Protein AF-A0A450X442-F1 (afdb_monomer_lite)

Radius of gyration: 17.99 Å; chains: 1; bounding box: 50×42×47 Å

pLDDT: mean 90.25, std 12.4, range [35.0, 98.56]

Sequence (192 aa):
MDALRLSTLRLIAECDTATERAEEALAIAEQGGLSLLSIALDRLTLARAALYKTLLAADSQRAMEIPEPDQQAMAQAVEALREAGTTHHLPRGLLTRSWFRTVTGDEAGAETDLAEAWTIAEGGPMPLFQADILLTRARLFFPQDPAGARADLLKARQLIDEHGYHRRDGELADAEAWLGRIGKEGARGGEE

Structure (mmCIF, N/CA/C/O backbone):
data_AF-A0A450X442-F1
#
_entry.id   AF-A0A450X442-F1
#
loop_
_atom_site.group_PDB
_atom_site.id
_atom_site.type_symbol
_atom_site.label_atom_id
_atom_site.label_alt_id
_atom_site.label_comp_id
_atom_site.label_asym_id
_atom_site.label_entity_id
_atom_site.label_seq_id
_atom_site.pdbx_PDB_ins_code
_atom_site.Cartn_x
_atom_site.Cartn_y
_atom_site.Cartn_z
_atom_site.occupancy
_atom_site.B_iso_or_equiv
_atom_site.auth_seq_id
_atom_site.auth_comp_id
_atom_site.auth_asym_id
_atom_site.auth_atom_id
_atom_site.pdbx_PDB_model_num
ATOM 1 N N . MET A 1 1 ? 0.107 24.597 -22.256 1.00 57.41 1 MET A N 1
ATOM 2 C CA . MET A 1 1 ? -0.031 23.917 -20.952 1.00 57.41 1 MET A CA 1
ATOM 3 C C . MET A 1 1 ? -0.308 22.468 -21.287 1.00 57.41 1 MET A C 1
ATOM 5 O O . MET A 1 1 ? -1.342 22.200 -21.884 1.00 57.41 1 MET A O 1
ATOM 9 N N . ASP A 1 2 ? 0.659 21.585 -21.058 1.00 82.69 2 ASP A N 1
ATOM 10 C CA . ASP A 1 2 ? 0.669 20.273 -21.714 1.00 82.69 2 ASP A CA 1
ATOM 11 C C . ASP A 1 2 ? -0.269 19.279 -21.021 1.00 82.69 2 ASP A C 1
ATOM 13 O O . ASP A 1 2 ? -0.509 19.377 -19.816 1.00 82.69 2 ASP A O 1
ATOM 17 N N . ALA A 1 3 ? -0.804 18.317 -21.781 1.00 81.62 3 ALA A N 1
ATOM 18 C CA . ALA A 1 3 ? -1.809 17.359 -21.308 1.00 81.62 3 ALA A CA 1
ATOM 19 C C . ALA A 1 3 ? -1.360 16.578 -20.058 1.00 81.62 3 ALA A C 1
ATOM 21 O O . ALA A 1 3 ? -2.166 16.338 -19.161 1.00 81.62 3 ALA A O 1
ATOM 22 N N . LEU A 1 4 ? -0.064 16.259 -19.961 1.00 81.81 4 LEU A N 1
ATOM 23 C CA . LEU A 1 4 ? 0.530 15.611 -18.790 1.00 81.81 4 LEU A CA 1
ATOM 24 C C . LEU A 1 4 ? 0.403 16.486 -17.536 1.00 81.81 4 LEU A C 1
ATOM 26 O O . LEU A 1 4 ? -0.044 16.017 -16.496 1.00 81.81 4 LEU A O 1
ATOM 30 N N . ARG A 1 5 ? 0.703 17.785 -17.652 1.00 83.38 5 ARG A N 1
ATOM 31 C CA . ARG A 1 5 ? 0.593 18.738 -16.541 1.00 83.38 5 ARG A CA 1
ATOM 32 C C . ARG A 1 5 ? -0.856 18.907 -16.084 1.00 83.38 5 ARG A C 1
ATOM 34 O O . ARG A 1 5 ? -1.106 19.001 -14.888 1.00 83.38 5 ARG A O 1
ATOM 41 N N . LEU A 1 6 ? -1.808 18.931 -17.019 1.00 86.25 6 LEU A N 1
ATOM 42 C CA . LEU A 1 6 ? -3.234 18.988 -16.684 1.00 86.25 6 LEU A CA 1
ATOM 43 C C . LEU A 1 6 ? -3.692 17.709 -15.957 1.00 86.25 6 LEU A C 1
ATOM 45 O O . LEU A 1 6 ? -4.447 17.796 -14.992 1.00 86.25 6 LEU A O 1
ATOM 49 N N . SER A 1 7 ? -3.192 16.542 -16.378 1.00 88.50 7 SER A N 1
ATOM 50 C CA . SER A 1 7 ? -3.453 15.262 -15.711 1.00 88.50 7 SER A CA 1
ATOM 51 C C . SER A 1 7 ? -2.893 15.228 -14.287 1.00 88.50 7 SER A C 1
ATOM 53 O O . SER A 1 7 ? -3.606 14.847 -13.364 1.00 88.50 7 SER A O 1
ATOM 55 N N . THR A 1 8 ? -1.649 15.668 -14.082 1.00 90.38 8 THR A N 1
ATOM 56 C CA . THR A 1 8 ? -1.028 15.721 -12.749 1.00 90.38 8 THR A CA 1
ATOM 57 C C . THR A 1 8 ? -1.790 16.648 -11.805 1.00 90.38 8 THR A C 1
ATOM 59 O O . THR A 1 8 ? -2.089 16.260 -10.679 1.00 90.38 8 THR A O 1
ATOM 62 N N . LEU A 1 9 ? -2.171 17.847 -12.263 1.00 91.00 9 LEU A N 1
ATOM 63 C CA . LEU A 1 9 ? -2.947 18.792 -11.449 1.00 91.00 9 LEU A CA 1
ATOM 64 C C . LEU A 1 9 ? -4.306 18.221 -11.031 1.00 91.00 9 LEU A C 1
ATOM 66 O O . LEU A 1 9 ? -4.742 18.440 -9.903 1.00 91.00 9 LEU A O 1
ATOM 70 N N . ARG A 1 10 ? -4.960 17.462 -11.915 1.00 95.00 10 ARG A N 1
ATOM 71 C CA . ARG A 1 10 ? -6.204 16.766 -11.580 1.00 95.00 10 ARG A CA 1
ATOM 72 C C . ARG A 1 10 ? -5.990 15.716 -10.486 1.00 95.00 10 ARG A C 1
ATOM 74 O O . ARG A 1 10 ? -6.770 15.681 -9.544 1.00 95.00 10 ARG A O 1
ATOM 81 N N . LEU A 1 11 ? -4.947 14.894 -10.590 1.00 94.56 11 LEU A N 1
ATOM 82 C CA . LEU A 1 11 ? -4.647 13.868 -9.583 1.00 94.56 11 LEU A CA 1
ATOM 83 C C . LEU A 1 11 ? -4.295 14.481 -8.219 1.00 94.56 11 LEU A C 1
ATOM 85 O O . LEU A 1 11 ? -4.680 13.942 -7.186 1.00 94.56 11 LEU A O 1
ATOM 89 N N . ILE A 1 12 ? -3.619 15.634 -8.205 1.00 93.81 12 ILE A N 1
ATOM 90 C CA . ILE A 1 12 ? -3.367 16.393 -6.972 1.00 93.81 12 ILE A CA 1
ATOM 91 C C . ILE A 1 12 ? -4.690 16.850 -6.340 1.00 93.81 12 ILE A C 1
ATOM 93 O O . ILE A 1 12 ? -4.887 16.643 -5.147 1.00 93.81 12 ILE A O 1
ATOM 97 N N . ALA A 1 13 ? -5.626 17.384 -7.131 1.00 95.56 13 ALA A N 1
ATOM 98 C CA . ALA A 1 13 ? -6.945 17.778 -6.627 1.00 95.56 13 ALA A CA 1
ATOM 99 C C . ALA A 1 13 ? -7.776 16.579 -6.117 1.00 95.56 13 ALA A C 1
ATOM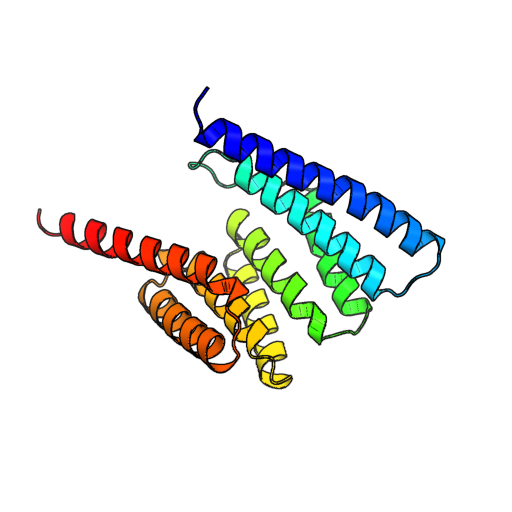 101 O O . ALA A 1 13 ? -8.540 16.707 -5.160 1.00 95.56 13 ALA A O 1
ATOM 102 N N . GLU A 1 14 ? -7.617 15.398 -6.723 1.00 96.94 14 GLU A N 1
ATOM 103 C CA . GLU A 1 14 ? -8.221 14.154 -6.226 1.00 96.94 14 GLU A CA 1
ATOM 104 C C . GLU A 1 14 ? -7.611 13.727 -4.877 1.00 96.94 14 GLU A C 1
ATOM 106 O O . GLU A 1 14 ? -8.344 13.253 -4.007 1.00 96.94 14 GLU A O 1
ATOM 111 N N . CYS A 1 15 ? -6.309 13.956 -4.658 1.00 96.19 15 CYS A N 1
ATOM 112 C CA . CYS A 1 15 ? -5.683 13.767 -3.345 1.00 96.19 15 CYS A CA 1
ATOM 113 C C . CYS A 1 15 ? -6.248 14.750 -2.312 1.00 96.19 15 CYS A C 1
ATOM 115 O O . CYS A 1 15 ? -6.596 14.321 -1.218 1.00 96.19 15 CYS A O 1
ATOM 117 N N . ASP A 1 16 ? -6.412 16.029 -2.667 1.00 96.38 16 ASP A N 1
ATOM 118 C CA . ASP A 1 16 ? -7.001 17.040 -1.774 1.00 96.38 16 ASP A CA 1
ATOM 119 C C . ASP A 1 16 ? -8.435 16.669 -1.370 1.00 96.38 16 ASP A C 1
ATOM 121 O O . ASP A 1 16 ? -8.776 16.678 -0.190 1.00 96.38 16 ASP A O 1
ATOM 125 N N . THR A 1 17 ? -9.245 16.215 -2.330 1.00 97.88 17 THR A N 1
ATOM 126 C CA . THR A 1 17 ? -10.610 15.732 -2.059 1.00 97.88 17 THR A CA 1
ATOM 127 C C . THR A 1 17 ? -10.611 14.512 -1.129 1.00 97.88 17 THR A C 1
ATOM 129 O O . THR A 1 17 ? -11.497 14.362 -0.286 1.00 97.88 17 THR A O 1
ATOM 132 N N . ALA A 1 18 ? -9.646 13.599 -1.287 1.00 97.25 18 ALA A N 1
ATOM 133 C CA . ALA A 1 18 ? -9.511 12.442 -0.406 1.00 97.25 18 ALA A CA 1
ATOM 134 C C . ALA A 1 18 ? -9.101 12.853 1.016 1.00 97.25 18 ALA A C 1
ATOM 136 O O . ALA A 1 18 ? -9.633 12.289 1.971 1.00 97.25 18 ALA A O 1
ATOM 137 N N . THR A 1 19 ? -8.215 13.845 1.147 1.00 96.81 19 THR A N 1
ATOM 138 C CA . THR A 1 19 ? -7.817 14.428 2.433 1.00 96.81 19 THR A CA 1
ATOM 139 C C . THR A 1 19 ? -9.016 15.036 3.151 1.00 96.81 19 THR A C 1
ATOM 141 O O . THR A 1 19 ? -9.323 14.598 4.253 1.00 96.81 19 THR A O 1
ATOM 144 N N . GLU A 1 20 ? -9.755 15.948 2.510 1.00 97.94 20 GLU A N 1
ATOM 145 C CA . GLU A 1 20 ? -10.918 16.622 3.117 1.00 97.94 20 GLU A CA 1
ATOM 146 C C . GLU A 1 20 ? -11.951 15.614 3.648 1.00 97.94 20 GLU A C 1
ATOM 148 O O . GLU A 1 20 ? -12.422 15.708 4.781 1.00 97.94 20 GLU A O 1
ATOM 153 N N . ARG A 1 21 ? -12.265 14.588 2.847 1.00 97.81 21 ARG A N 1
ATOM 154 C CA . ARG A 1 21 ? -13.219 13.542 3.243 1.00 97.81 21 ARG A CA 1
ATOM 155 C C . ARG A 1 21 ? -12.712 12.681 4.396 1.00 97.81 21 ARG A C 1
ATOM 157 O O . ARG A 1 21 ? -13.516 12.252 5.219 1.00 97.81 21 ARG A O 1
ATOM 164 N N . ALA A 1 22 ? -11.416 12.382 4.428 1.00 97.06 22 ALA A N 1
ATOM 165 C CA . ALA A 1 22 ? -10.820 11.590 5.496 1.00 97.06 22 ALA A CA 1
ATOM 166 C C . ALA A 1 22 ? -10.706 12.388 6.802 1.00 97.06 22 ALA A C 1
ATOM 168 O O . ALA A 1 22 ? -10.913 11.814 7.865 1.00 97.06 22 ALA A O 1
ATOM 169 N N . GLU A 1 23 ? -10.451 13.698 6.743 1.00 97.25 23 GLU A N 1
ATOM 170 C CA . GLU A 1 23 ? -10.482 14.583 7.916 1.00 97.25 23 GLU A CA 1
ATOM 171 C C . GLU A 1 23 ? -11.890 14.660 8.519 1.00 97.25 23 GLU A C 1
ATOM 173 O O . GLU A 1 23 ? -12.054 14.517 9.732 1.00 97.25 23 GLU A O 1
ATOM 178 N N . GLU A 1 24 ? -12.919 14.816 7.678 1.00 97.88 24 GLU A N 1
ATOM 179 C CA . GLU A 1 24 ? -14.315 14.806 8.126 1.00 97.88 24 GLU A CA 1
ATOM 180 C C . GLU A 1 24 ? -14.698 13.451 8.747 1.00 97.88 24 GLU A C 1
ATOM 182 O O . GLU A 1 24 ? -15.253 13.405 9.849 1.00 97.88 24 GLU A O 1
ATOM 187 N N . ALA A 1 25 ? -14.361 12.342 8.080 1.00 96.75 25 ALA A N 1
ATOM 188 C CA . ALA A 1 25 ? -14.630 10.994 8.581 1.00 96.75 25 ALA A CA 1
ATOM 189 C C . ALA A 1 25 ? -13.908 10.712 9.908 1.00 96.75 25 ALA A C 1
ATOM 191 O O . ALA A 1 25 ? -14.535 10.208 10.843 1.00 96.75 25 ALA A O 1
ATOM 192 N N . LEU A 1 26 ? -12.641 11.121 10.026 1.00 96.12 26 LEU A N 1
ATOM 193 C CA . LEU A 1 26 ? -11.850 10.976 11.244 1.00 96.12 26 LEU A CA 1
ATOM 194 C C . LEU A 1 26 ? -12.471 11.759 12.406 1.00 96.12 26 LEU A C 1
ATOM 196 O O . LEU A 1 26 ? -12.627 11.209 13.495 1.00 96.12 26 LEU A O 1
ATOM 200 N N . ALA A 1 27 ? -12.892 13.005 12.172 1.00 96.94 27 ALA A N 1
ATOM 201 C CA . ALA A 1 27 ? -13.551 13.816 13.193 1.00 96.94 27 ALA A CA 1
ATOM 202 C C . ALA A 1 27 ? -14.863 13.171 13.674 1.00 96.94 27 ALA A C 1
ATOM 204 O O . ALA A 1 27 ? -15.127 13.125 14.879 1.00 96.94 27 ALA A O 1
ATOM 205 N N . ILE A 1 28 ? -15.665 12.625 12.753 1.00 96.50 28 ILE A N 1
ATOM 206 C CA . ILE A 1 28 ? -16.882 11.869 13.088 1.00 96.50 28 ILE A CA 1
ATOM 207 C C . ILE A 1 28 ? -16.531 10.609 13.889 1.00 96.50 28 ILE A C 1
ATOM 209 O O . ILE A 1 28 ? -17.204 10.304 14.876 1.00 96.50 28 ILE A O 1
ATOM 213 N N . ALA A 1 29 ? -15.484 9.881 13.495 1.00 94.62 29 ALA A N 1
ATOM 214 C CA . ALA A 1 29 ? -15.063 8.651 14.153 1.00 94.62 29 ALA A CA 1
ATOM 215 C C . ALA A 1 29 ? -14.581 8.891 15.589 1.00 94.62 29 ALA A C 1
ATOM 217 O O . ALA A 1 29 ? -14.979 8.158 16.499 1.00 94.62 29 ALA A O 1
ATOM 218 N N . GLU A 1 30 ? -13.783 9.937 15.803 1.00 93.56 30 GLU A N 1
ATOM 219 C CA . GLU A 1 30 ? -13.260 10.320 17.116 1.00 93.56 30 GLU A CA 1
ATOM 220 C C . GLU A 1 30 ? -14.369 10.844 18.043 1.00 93.56 30 GLU A C 1
ATOM 222 O O . GLU A 1 30 ? -14.446 10.433 19.201 1.00 93.56 30 GLU A O 1
ATOM 227 N N . GLN A 1 31 ? -15.280 11.688 17.543 1.00 94.56 31 GLN A N 1
ATOM 228 C CA . GLN A 1 31 ? -16.395 12.226 18.339 1.00 94.56 31 GLN A CA 1
ATOM 229 C C . GLN A 1 31 ? -17.473 11.178 18.636 1.00 94.56 31 GLN A C 1
ATOM 231 O O . GLN A 1 31 ? -18.065 11.175 19.715 1.00 94.56 31 GLN A O 1
ATOM 236 N N . GLY A 1 32 ? -17.742 10.296 17.673 1.00 91.31 32 GLY A N 1
ATOM 237 C CA . GLY A 1 32 ? -18.752 9.247 17.777 1.00 91.31 32 GLY A CA 1
ATOM 238 C C . GLY A 1 32 ? -18.298 8.018 18.563 1.00 91.31 32 GLY A C 1
ATOM 239 O O . GLY A 1 32 ? -19.109 7.120 18.782 1.00 91.31 32 GLY A O 1
ATOM 240 N N . GLY A 1 33 ? -17.023 7.951 18.968 1.00 88.25 33 GLY A N 1
ATOM 241 C CA . GLY A 1 33 ? -16.455 6.777 19.631 1.00 88.25 33 GLY A CA 1
ATOM 242 C C . GLY A 1 33 ? -16.506 5.526 18.749 1.00 88.25 33 GLY A C 1
ATOM 243 O O . GLY A 1 33 ? -16.812 4.437 19.238 1.00 88.25 33 GLY A O 1
ATOM 244 N N . LEU A 1 34 ? -16.272 5.683 17.440 1.00 92.69 34 LEU A N 1
ATOM 245 C CA . LEU A 1 34 ? -16.238 4.558 16.506 1.00 92.69 34 LEU A CA 1
ATOM 246 C C . LEU A 1 34 ? -15.039 3.640 16.783 1.00 92.69 34 LEU A C 1
ATOM 248 O O . LEU A 1 34 ? -14.154 3.932 17.586 1.00 92.69 34 LEU A O 1
ATOM 252 N N . SER A 1 35 ? -15.024 2.487 16.111 1.00 94.00 35 SER A N 1
ATOM 253 C CA . SER A 1 35 ? -13.965 1.495 16.297 1.00 94.00 35 SER A CA 1
ATOM 254 C C . SER A 1 35 ? -12.576 2.072 15.995 1.00 94.00 35 SER A C 1
ATOM 256 O O . SER A 1 35 ? -12.417 2.872 15.071 1.00 94.00 35 SER A O 1
ATOM 258 N N . LEU A 1 36 ? -11.553 1.590 16.709 1.00 95.44 36 LEU A N 1
ATOM 259 C CA . LEU A 1 36 ? -10.152 1.949 16.447 1.00 95.44 36 LEU A CA 1
ATOM 260 C C . LEU A 1 36 ? -9.742 1.666 14.996 1.00 95.44 36 LEU A C 1
ATOM 262 O O . LEU A 1 36 ? -8.958 2.415 14.423 1.00 95.44 36 LEU A O 1
ATOM 266 N N . LEU A 1 37 ? -10.319 0.631 14.375 1.00 95.56 37 LEU A N 1
ATOM 267 C CA . LEU A 1 37 ? -10.100 0.341 12.960 1.00 95.56 37 LEU A CA 1
ATOM 2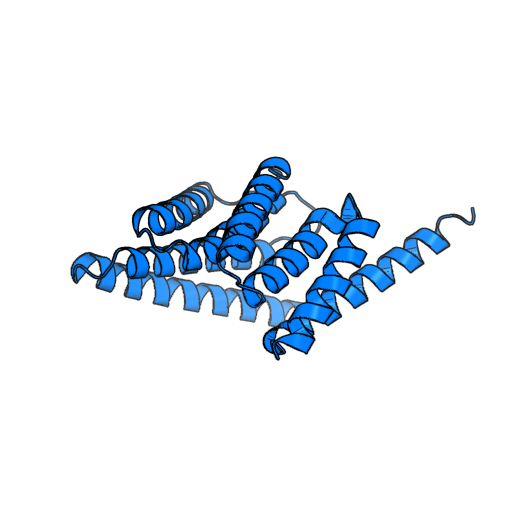68 C C . LEU A 1 37 ? -10.597 1.481 12.060 1.00 95.56 37 LEU A C 1
ATOM 270 O O . LEU A 1 37 ? -9.903 1.838 11.116 1.00 95.56 37 LEU A O 1
ATOM 274 N N . SER A 1 38 ? -11.771 2.056 12.335 1.00 95.56 38 SER A N 1
ATOM 275 C CA . SER A 1 38 ? -12.310 3.176 11.549 1.00 95.56 38 SER A CA 1
ATOM 276 C C . SER A 1 38 ? -11.344 4.362 11.574 1.00 95.56 38 SER A C 1
ATOM 278 O O . SER A 1 38 ? -10.889 4.801 10.522 1.00 95.56 38 SER A O 1
ATOM 280 N N . ILE A 1 39 ? -10.922 4.765 12.775 1.00 95.62 39 ILE A N 1
ATOM 281 C CA . ILE A 1 39 ? -9.926 5.826 12.989 1.00 95.62 39 ILE A CA 1
ATOM 282 C C . ILE A 1 39 ? -8.617 5.506 12.249 1.00 95.62 39 ILE A C 1
ATOM 284 O O . ILE A 1 39 ? -8.044 6.361 11.575 1.00 95.62 39 ILE A O 1
ATOM 288 N N . ALA A 1 40 ? -8.142 4.262 12.338 1.00 96.56 40 ALA A N 1
ATOM 289 C CA . ALA A 1 40 ? -6.907 3.835 11.690 1.00 96.56 40 ALA A CA 1
ATOM 290 C C . ALA A 1 40 ? -6.986 3.876 10.152 1.00 96.56 40 ALA A C 1
ATOM 292 O O . ALA A 1 40 ? -6.008 4.236 9.495 1.00 96.56 40 ALA A O 1
ATOM 293 N N . LEU A 1 41 ? -8.136 3.532 9.563 1.00 96.62 41 LEU A N 1
ATOM 294 C CA . LEU A 1 41 ? -8.349 3.584 8.113 1.00 96.62 41 LEU A CA 1
ATOM 295 C C . LEU A 1 41 ? -8.444 5.022 7.589 1.00 96.62 41 LEU A C 1
ATOM 297 O O . LEU A 1 41 ? -7.917 5.299 6.507 1.00 96.62 41 LEU A O 1
ATOM 301 N N . ASP A 1 42 ? -9.042 5.937 8.352 1.00 97.06 42 ASP A N 1
ATOM 302 C CA . ASP A 1 42 ? -9.074 7.358 7.993 1.00 97.06 42 ASP A CA 1
ATOM 303 C C . ASP A 1 42 ? -7.662 7.960 8.056 1.00 97.06 42 ASP A C 1
ATOM 305 O O . ASP A 1 42 ? -7.202 8.565 7.086 1.00 97.06 42 ASP A O 1
ATOM 309 N N . ARG A 1 43 ? -6.897 7.667 9.119 1.00 96.81 43 ARG A N 1
ATOM 310 C CA . ARG A 1 43 ? -5.474 8.051 9.218 1.00 96.81 43 ARG A CA 1
ATOM 311 C C . ARG A 1 43 ? -4.632 7.482 8.077 1.00 96.81 43 ARG A C 1
ATOM 313 O O . ARG A 1 43 ? -3.800 8.191 7.512 1.00 96.81 43 ARG A O 1
ATOM 320 N N . LEU A 1 44 ? -4.859 6.224 7.690 1.00 97.19 44 LEU A N 1
ATOM 321 C CA . LEU A 1 44 ? -4.182 5.633 6.534 1.00 97.19 44 LEU A CA 1
ATOM 322 C C . LEU A 1 44 ? -4.552 6.352 5.228 1.00 97.19 44 LEU A C 1
ATOM 324 O O . LEU A 1 44 ? -3.699 6.505 4.355 1.00 97.19 44 LEU A O 1
ATOM 328 N N . THR A 1 45 ? -5.800 6.798 5.081 1.00 97.56 45 THR A N 1
ATOM 329 C CA . THR A 1 45 ? -6.242 7.559 3.904 1.00 97.56 45 THR A CA 1
ATOM 330 C C . THR A 1 45 ? -5.526 8.906 3.821 1.00 97.56 45 THR A C 1
ATOM 332 O O . THR A 1 45 ? -5.004 9.231 2.754 1.00 97.56 45 THR A O 1
ATOM 335 N N . LEU A 1 46 ? -5.403 9.625 4.942 1.00 95.69 46 LEU A N 1
ATOM 336 C CA . LEU A 1 46 ? -4.631 10.871 5.029 1.00 95.69 46 LEU A CA 1
ATOM 337 C C . LEU A 1 46 ? -3.162 10.654 4.642 1.00 95.69 46 LEU A C 1
ATOM 339 O O . LEU A 1 46 ? -2.643 11.343 3.765 1.00 95.69 46 LEU A O 1
ATOM 343 N N . ALA A 1 47 ? -2.515 9.634 5.216 1.00 95.19 47 ALA A N 1
ATOM 344 C CA . ALA A 1 47 ? -1.122 9.314 4.909 1.00 95.19 47 ALA A CA 1
ATOM 345 C C . ALA A 1 47 ? -0.909 8.972 3.419 1.00 95.19 47 ALA A C 1
ATOM 347 O O . ALA A 1 47 ? 0.063 9.415 2.805 1.00 95.19 47 ALA A O 1
ATOM 348 N N . ARG A 1 48 ? -1.837 8.226 2.799 1.00 95.94 48 ARG A N 1
ATOM 349 C CA . ARG A 1 48 ? -1.787 7.915 1.357 1.00 95.94 48 ARG A CA 1
ATOM 350 C C . ARG A 1 48 ? -1.961 9.161 0.497 1.00 95.94 48 ARG A C 1
ATOM 352 O O . ARG A 1 48 ? -1.224 9.317 -0.472 1.00 95.94 48 ARG A O 1
ATOM 359 N N . ALA A 1 49 ? -2.921 10.021 0.830 1.00 95.38 49 ALA A N 1
ATOM 360 C CA . ALA A 1 49 ? -3.172 11.246 0.080 1.00 95.38 49 ALA A CA 1
ATOM 361 C C . ALA A 1 49 ? -1.955 12.182 0.120 1.00 95.38 49 ALA A C 1
ATOM 363 O O . ALA A 1 49 ? -1.535 12.672 -0.929 1.00 95.38 49 ALA A O 1
ATOM 364 N N . ALA A 1 50 ? -1.331 12.348 1.291 1.00 92.19 50 ALA A N 1
ATOM 365 C CA . ALA A 1 50 ? -0.103 13.125 1.450 1.00 92.19 50 ALA A CA 1
ATOM 366 C C . ALA A 1 50 ? 1.060 12.547 0.621 1.00 92.19 50 ALA A C 1
ATOM 368 O O . ALA A 1 50 ? 1.686 13.263 -0.167 1.00 92.19 50 ALA A O 1
ATOM 369 N N . LEU A 1 51 ? 1.299 11.232 0.713 1.00 91.56 51 LEU A N 1
ATOM 370 C CA . LEU A 1 51 ? 2.330 10.549 -0.074 1.00 91.56 51 LEU A CA 1
ATOM 371 C C . LEU A 1 51 ? 2.113 10.737 -1.583 1.00 91.56 51 LEU A C 1
ATOM 373 O O . LEU A 1 51 ? 3.032 11.127 -2.300 1.00 91.56 51 LEU A O 1
ATOM 377 N N . TYR A 1 52 ? 0.899 10.486 -2.077 1.00 92.06 52 TYR A N 1
ATOM 378 C CA . TYR A 1 52 ? 0.585 10.598 -3.504 1.00 92.06 52 TYR A CA 1
ATOM 379 C C . TYR A 1 52 ? 0.688 12.030 -4.007 1.00 92.06 52 TYR A C 1
ATOM 381 O O . TYR A 1 52 ? 1.256 12.258 -5.073 1.00 92.06 52 TYR A O 1
ATOM 389 N N . LYS A 1 53 ? 0.209 13.001 -3.229 1.00 90.06 53 LYS A N 1
ATOM 390 C CA . LYS A 1 53 ? 0.356 14.418 -3.553 1.00 90.06 53 LYS A CA 1
ATOM 391 C C . LYS A 1 53 ? 1.827 14.806 -3.675 1.00 90.06 53 LYS A C 1
ATOM 393 O O . LYS A 1 53 ? 2.188 15.497 -4.624 1.00 90.06 53 LYS A O 1
ATOM 398 N N . THR A 1 54 ? 2.673 14.314 -2.772 1.00 87.75 54 THR A N 1
ATOM 399 C CA . THR A 1 54 ? 4.112 14.597 -2.810 1.00 87.75 54 THR A CA 1
ATOM 400 C C . THR A 1 54 ? 4.768 13.945 -4.029 1.00 87.75 54 THR A C 1
ATOM 402 O O . THR A 1 54 ? 5.462 14.626 -4.780 1.00 87.75 54 THR A O 1
ATOM 405 N N . LEU A 1 55 ? 4.461 12.672 -4.310 1.00 87.38 55 LEU A N 1
ATOM 406 C CA . LEU A 1 55 ? 4.911 11.946 -5.508 1.00 87.38 55 LEU A CA 1
ATOM 407 C C . LEU A 1 55 ? 4.511 12.637 -6.821 1.00 87.38 55 LEU A C 1
ATOM 409 O O . LEU A 1 55 ? 5.297 12.669 -7.761 1.00 87.38 55 LEU A O 1
ATOM 413 N N . LEU A 1 56 ? 3.299 13.190 -6.892 1.00 88.62 56 LEU A N 1
ATOM 414 C CA . LEU A 1 56 ? 2.789 13.898 -8.070 1.00 88.62 56 LEU A CA 1
ATOM 415 C C . LEU A 1 56 ? 3.386 15.301 -8.227 1.00 88.62 56 LEU A C 1
ATOM 417 O O . LEU A 1 56 ? 3.483 15.799 -9.348 1.00 88.62 56 LEU A O 1
ATOM 421 N N . ALA A 1 57 ? 3.732 15.954 -7.116 1.00 84.19 57 ALA A N 1
ATOM 422 C CA . ALA A 1 57 ? 4.307 17.295 -7.104 1.00 84.19 57 ALA A CA 1
ATOM 423 C C . ALA A 1 57 ? 5.826 17.299 -7.315 1.00 84.19 57 ALA A C 1
ATOM 425 O O . ALA A 1 57 ? 6.379 18.325 -7.717 1.00 84.19 57 ALA A O 1
ATOM 426 N N . ALA A 1 58 ? 6.502 16.187 -7.030 1.00 77.62 58 ALA A N 1
ATOM 427 C CA . ALA A 1 58 ? 7.940 16.096 -7.188 1.00 77.62 58 ALA A CA 1
ATOM 428 C C . ALA A 1 58 ? 8.362 16.120 -8.654 1.00 77.62 58 ALA A C 1
ATOM 430 O O . ALA A 1 58 ? 7.791 15.448 -9.513 1.00 77.62 58 ALA A O 1
ATOM 431 N N . ASP A 1 59 ? 9.423 16.879 -8.911 1.00 64.06 59 ASP A N 1
ATOM 432 C CA . ASP A 1 59 ? 10.173 16.770 -10.150 1.00 64.06 59 ASP A CA 1
ATOM 433 C C . ASP A 1 59 ? 11.188 15.626 -10.020 1.00 64.06 59 ASP A C 1
ATOM 435 O O . ASP A 1 59 ? 11.764 15.395 -8.955 1.00 64.06 59 ASP A O 1
ATOM 439 N N . SER A 1 60 ? 11.396 14.910 -11.118 1.00 56.94 60 SER A N 1
ATOM 440 C CA . SER A 1 60 ? 11.957 13.552 -11.235 1.00 56.94 60 SER A CA 1
ATOM 441 C C . SER A 1 60 ? 13.390 13.345 -10.701 1.00 56.94 60 SER A C 1
ATOM 443 O O . SER A 1 60 ? 13.969 12.283 -10.910 1.00 56.94 60 SER A O 1
ATOM 445 N N . GLN A 1 61 ? 14.020 14.358 -10.102 1.00 49.34 61 GLN A N 1
ATOM 446 C CA . GLN A 1 61 ? 15.479 14.469 -10.001 1.00 49.34 61 GLN A CA 1
ATOM 447 C C . GLN A 1 61 ? 16.046 14.660 -8.587 1.00 49.34 61 GLN A C 1
ATOM 449 O O . GLN A 1 61 ? 17.266 14.771 -8.458 1.00 49.34 61 GLN A O 1
ATOM 454 N N . ARG A 1 62 ? 15.241 14.670 -7.514 1.00 51.22 62 ARG A N 1
ATOM 455 C CA . ARG A 1 62 ? 15.768 14.751 -6.134 1.00 51.22 62 ARG A CA 1
ATOM 456 C C . ARG A 1 62 ? 15.054 13.824 -5.160 1.00 51.22 62 ARG A C 1
ATOM 458 O O . ARG A 1 62 ? 13.864 13.566 -5.309 1.00 51.22 62 ARG A O 1
ATOM 465 N N . ALA A 1 63 ? 15.807 13.379 -4.149 1.00 57.06 63 ALA A N 1
ATOM 466 C CA . ALA A 1 63 ? 15.248 12.786 -2.940 1.00 57.06 63 ALA A CA 1
ATOM 467 C C . ALA A 1 63 ? 14.154 13.708 -2.392 1.00 57.06 63 ALA A C 1
ATOM 469 O O . ALA A 1 63 ? 14.318 14.931 -2.347 1.00 57.06 63 ALA A O 1
ATOM 470 N N . MET A 1 64 ? 13.022 13.106 -2.056 1.00 69.88 64 MET A N 1
ATOM 471 C CA . MET A 1 64 ? 11.820 13.825 -1.683 1.00 69.88 64 MET A CA 1
ATOM 472 C C . MET A 1 64 ? 11.869 14.130 -0.192 1.00 69.88 64 MET A C 1
ATOM 474 O O . MET A 1 64 ? 11.857 13.219 0.632 1.00 69.88 64 MET A O 1
ATOM 478 N N . GLU A 1 65 ? 11.904 15.410 0.164 1.00 77.06 65 GLU A N 1
ATOM 479 C CA . GLU A 1 65 ? 11.664 15.816 1.544 1.00 77.06 65 GLU A CA 1
ATOM 480 C C . GLU A 1 65 ? 10.158 15.777 1.795 1.00 77.06 65 GLU A C 1
ATOM 482 O O . GLU A 1 65 ? 9.418 16.670 1.380 1.00 77.06 65 GLU A O 1
ATOM 487 N N . ILE A 1 66 ? 9.698 14.707 2.444 1.00 79.50 66 ILE A N 1
ATOM 488 C CA . ILE A 1 66 ? 8.333 14.654 2.958 1.00 79.50 66 ILE A CA 1
ATOM 489 C C . ILE A 1 66 ? 8.276 15.477 4.256 1.00 79.50 66 ILE A C 1
ATOM 491 O O . ILE A 1 66 ? 9.104 15.244 5.144 1.00 79.50 66 ILE A O 1
ATOM 495 N N . PRO A 1 67 ? 7.327 16.421 4.401 1.00 84.19 67 PRO A N 1
ATOM 496 C CA . PRO A 1 67 ? 7.180 17.212 5.618 1.00 84.19 67 PRO A CA 1
ATOM 497 C C . PRO A 1 67 ? 7.090 16.351 6.886 1.00 84.19 67 PRO A C 1
ATOM 499 O O . PRO A 1 67 ? 6.403 15.331 6.899 1.00 84.19 67 PRO A O 1
ATOM 502 N N . GLU A 1 68 ? 7.728 16.795 7.976 1.00 86.38 68 GLU A N 1
ATOM 503 C CA . GLU A 1 68 ? 7.707 16.104 9.281 1.00 86.38 68 GLU A CA 1
ATOM 504 C C . GLU A 1 68 ? 6.292 15.677 9.738 1.00 86.38 68 GLU A C 1
ATOM 506 O O . GLU A 1 68 ? 6.118 14.523 10.142 1.00 86.38 68 GLU A O 1
ATOM 511 N N . PRO A 1 69 ? 5.249 16.531 9.616 1.00 87.81 69 PRO A N 1
ATOM 512 C CA . PRO A 1 69 ? 3.888 16.146 9.989 1.00 87.81 69 PRO A CA 1
ATOM 513 C C . PRO A 1 69 ? 3.352 14.940 9.208 1.00 87.81 69 PRO A C 1
ATOM 515 O O . PRO A 1 69 ? 2.655 14.104 9.781 1.00 87.81 69 PRO A O 1
ATOM 518 N N . ASP A 1 70 ? 3.705 14.812 7.927 1.00 87.94 70 ASP A N 1
ATOM 519 C CA . ASP A 1 70 ? 3.254 13.709 7.076 1.00 87.94 70 ASP A CA 1
ATOM 520 C C . ASP A 1 70 ? 3.980 12.405 7.439 1.00 87.94 70 ASP A C 1
ATOM 522 O O . ASP A 1 70 ? 3.371 11.330 7.425 1.00 87.94 70 ASP A O 1
ATOM 526 N N . GLN A 1 71 ? 5.256 12.483 7.845 1.00 89.06 71 GLN A N 1
ATOM 527 C CA . GLN A 1 71 ? 5.977 11.314 8.367 1.00 89.06 71 GLN A CA 1
ATOM 528 C C . GLN A 1 71 ? 5.361 10.827 9.680 1.00 89.06 71 GLN A C 1
ATOM 530 O O . GLN A 1 71 ? 5.124 9.628 9.864 1.00 89.06 71 GLN A O 1
ATOM 535 N N . GLN A 1 72 ? 5.038 11.762 10.577 1.00 90.00 72 GLN A N 1
ATOM 536 C CA . GLN A 1 72 ? 4.365 11.450 11.830 1.00 90.00 72 GLN A CA 1
ATOM 537 C C . GLN A 1 72 ? 2.976 10.843 11.582 1.00 90.00 72 GLN A C 1
ATOM 539 O O . GLN A 1 72 ? 2.638 9.831 12.199 1.00 90.00 72 GLN A O 1
ATOM 544 N N . ALA A 1 73 ? 2.192 11.403 10.656 1.00 91.31 73 ALA A N 1
ATOM 545 C CA . ALA A 1 73 ? 0.879 10.875 10.288 1.00 91.31 73 ALA A CA 1
ATOM 546 C C . ALA A 1 73 ? 0.973 9.441 9.737 1.00 91.31 73 ALA A C 1
ATOM 548 O O . ALA A 1 73 ? 0.188 8.572 10.124 1.00 91.31 73 ALA A O 1
ATOM 549 N N . MET A 1 74 ? 1.973 9.155 8.897 1.00 94.88 74 MET A N 1
ATOM 550 C CA . MET A 1 74 ? 2.233 7.805 8.389 1.00 94.88 74 MET A CA 1
ATOM 551 C C . MET A 1 74 ? 2.582 6.822 9.519 1.00 94.88 74 MET A C 1
ATOM 553 O O . MET A 1 74 ? 2.044 5.711 9.564 1.00 94.88 74 MET A O 1
ATOM 557 N N . ALA A 1 75 ? 3.442 7.218 10.461 1.00 93.00 75 ALA A N 1
ATOM 558 C CA . ALA A 1 75 ? 3.774 6.388 11.619 1.00 93.00 75 ALA A CA 1
ATOM 559 C C . ALA A 1 75 ? 2.535 6.107 12.491 1.00 93.00 75 ALA A C 1
ATOM 561 O O . ALA A 1 75 ? 2.265 4.951 12.829 1.00 93.00 75 ALA A O 1
ATOM 562 N N . GLN A 1 76 ? 1.741 7.141 12.782 1.00 92.75 76 GLN A N 1
ATOM 563 C CA . GLN A 1 76 ? 0.505 7.037 13.562 1.00 92.75 76 GLN A CA 1
ATOM 564 C C . GLN A 1 76 ? -0.555 6.161 12.888 1.00 92.75 76 GLN A C 1
ATOM 566 O O . GLN A 1 76 ? -1.277 5.445 13.579 1.00 92.75 76 GLN A O 1
ATOM 571 N N . ALA A 1 77 ? -0.659 6.184 11.557 1.00 95.81 77 ALA A N 1
ATOM 572 C CA . ALA A 1 77 ? -1.606 5.347 10.826 1.00 95.81 77 ALA A CA 1
ATOM 573 C C . ALA A 1 77 ? -1.300 3.849 10.992 1.00 95.81 77 ALA A C 1
ATOM 575 O O . ALA A 1 77 ? -2.211 3.053 11.219 1.00 95.81 77 ALA A O 1
ATOM 576 N N . VAL A 1 78 ? -0.023 3.453 10.914 1.00 96.88 78 VAL A N 1
ATOM 577 C CA . VAL A 1 78 ? 0.365 2.047 11.126 1.00 96.88 78 VAL A CA 1
ATOM 578 C C . VAL A 1 78 ? 0.183 1.643 12.583 1.00 96.88 78 VAL A C 1
ATOM 580 O O . VAL A 1 78 ? -0.311 0.546 12.832 1.00 96.88 78 VAL A O 1
ATOM 583 N N . GLU A 1 79 ? 0.526 2.513 13.532 1.00 96.19 79 GLU A N 1
ATOM 584 C CA . GLU A 1 79 ? 0.333 2.205 14.951 1.00 96.19 79 GLU A CA 1
ATOM 585 C C . GLU A 1 79 ? -1.150 2.044 15.296 1.00 96.19 79 GLU A C 1
ATOM 587 O O . GLU A 1 79 ? -1.535 1.043 15.888 1.00 96.19 79 GLU A O 1
ATOM 592 N N . ALA A 1 80 ? -2.016 2.929 14.799 1.00 95.38 80 ALA A N 1
ATOM 593 C CA . ALA A 1 80 ? -3.459 2.803 14.990 1.00 95.38 80 ALA A CA 1
ATOM 594 C C . ALA A 1 80 ? -4.018 1.484 14.412 1.00 95.38 80 ALA A C 1
ATOM 596 O O . ALA A 1 80 ? -4.907 0.873 15.004 1.00 95.38 80 ALA A O 1
ATOM 597 N N . LEU A 1 81 ? -3.484 0.997 13.281 1.00 96.88 81 LEU A N 1
ATOM 598 C CA . LEU A 1 81 ? -3.857 -0.317 12.734 1.00 96.88 81 LEU A CA 1
ATOM 599 C C . LEU A 1 81 ? -3.406 -1.476 13.634 1.00 96.88 81 LEU A C 1
ATOM 601 O O . LEU A 1 81 ? -4.104 -2.492 13.703 1.00 96.88 81 LEU A O 1
ATOM 605 N N . ARG A 1 82 ? -2.258 -1.346 14.310 1.00 96.25 82 ARG A N 1
ATOM 606 C CA . ARG A 1 82 ? -1.783 -2.332 15.293 1.00 96.25 82 ARG A CA 1
ATOM 607 C C . ARG A 1 82 ? -2.654 -2.324 16.541 1.00 96.25 82 ARG A C 1
ATOM 609 O O . ARG A 1 82 ? -3.109 -3.387 16.955 1.00 96.25 82 ARG A O 1
ATOM 616 N N . GLU A 1 83 ? -2.941 -1.144 17.082 1.00 96.06 83 GLU A N 1
ATOM 617 C CA . GLU A 1 83 ? -3.805 -0.952 18.253 1.00 96.06 83 GLU A CA 1
ATOM 618 C C . GLU A 1 83 ? -5.229 -1.468 18.015 1.00 96.06 83 GLU A C 1
ATOM 620 O O . GLU A 1 83 ? -5.838 -2.049 18.912 1.00 96.06 83 GLU A O 1
ATOM 625 N N . ALA A 1 84 ? -5.748 -1.331 16.791 1.00 95.50 84 ALA A N 1
ATOM 626 C CA . ALA A 1 84 ? -7.043 -1.890 16.413 1.00 95.50 84 ALA A CA 1
ATOM 627 C C . ALA A 1 84 ? -7.089 -3.431 16.481 1.00 95.50 84 ALA A C 1
ATOM 629 O O . ALA A 1 84 ? -8.176 -4.008 16.484 1.00 95.50 84 ALA A O 1
ATOM 630 N N . GLY A 1 85 ? -5.937 -4.115 16.506 1.00 92.81 85 GLY A N 1
ATOM 631 C CA . GLY A 1 85 ? -5.840 -5.573 16.634 1.00 92.81 85 GLY A CA 1
ATOM 632 C C . GLY A 1 85 ? -6.330 -6.357 15.411 1.00 92.81 85 GLY A C 1
ATOM 633 O O . GLY A 1 85 ? -6.392 -7.585 15.436 1.00 92.81 85 GLY A O 1
ATOM 634 N N . THR A 1 86 ? -6.679 -5.679 14.316 1.00 88.12 86 THR A N 1
ATOM 635 C CA . THR A 1 86 ? -7.196 -6.305 13.094 1.00 88.12 86 THR A CA 1
ATOM 636 C C . THR A 1 86 ? -6.065 -6.599 12.114 1.00 88.12 86 THR A C 1
ATOM 638 O O . THR A 1 86 ? -5.859 -5.884 11.132 1.00 88.12 86 THR A O 1
ATOM 641 N N . THR A 1 87 ? -5.329 -7.682 12.365 1.00 90.69 87 THR A N 1
ATOM 642 C CA . THR A 1 87 ? -4.095 -8.035 11.637 1.00 90.69 87 THR A CA 1
ATOM 643 C C . THR A 1 87 ? -4.260 -8.105 10.113 1.00 90.69 87 THR A C 1
ATOM 645 O O . THR A 1 87 ? -3.354 -7.720 9.387 1.00 90.69 87 THR A O 1
ATOM 648 N N . HIS A 1 88 ? -5.427 -8.501 9.598 1.00 91.31 88 HIS A N 1
ATOM 649 C CA . HIS A 1 88 ? -5.700 -8.561 8.153 1.00 91.31 88 HIS A CA 1
ATOM 650 C C . HIS A 1 88 ? -5.785 -7.185 7.461 1.00 91.31 88 HIS A C 1
ATOM 652 O O . HIS A 1 88 ? -5.745 -7.111 6.234 1.00 91.31 88 HIS A O 1
ATOM 658 N N . HIS A 1 89 ? -5.877 -6.084 8.215 1.00 94.31 89 HIS A N 1
ATOM 659 C CA . HIS A 1 89 ? -5.772 -4.726 7.672 1.00 94.31 89 HIS A CA 1
ATOM 660 C C . HIS A 1 89 ? -4.342 -4.177 7.692 1.00 94.31 89 HIS A C 1
ATOM 662 O O . HIS A 1 89 ? -4.033 -3.274 6.911 1.00 94.31 89 HIS A O 1
ATOM 668 N N . LEU A 1 90 ? -3.461 -4.739 8.523 1.00 96.50 90 LEU A N 1
ATOM 669 C CA . LEU A 1 90 ? -2.097 -4.254 8.707 1.00 96.50 90 LEU A CA 1
ATOM 670 C C . LEU A 1 90 ? -1.250 -4.263 7.416 1.00 96.50 90 LEU A C 1
ATOM 672 O O . LEU A 1 90 ? -0.551 -3.270 7.197 1.00 96.50 90 LEU A O 1
ATOM 676 N N . PRO A 1 91 ? -1.363 -5.254 6.497 1.00 97.88 91 PRO A N 1
ATOM 677 C CA . PRO A 1 91 ? -0.652 -5.207 5.219 1.00 97.88 91 PRO A CA 1
ATOM 678 C C . PRO A 1 91 ? -0.883 -3.908 4.436 1.00 97.88 91 PRO A C 1
ATOM 680 O O . PRO A 1 91 ? 0.042 -3.388 3.828 1.00 97.88 91 PRO A O 1
ATOM 683 N N . ARG A 1 92 ? -2.080 -3.306 4.496 1.00 95.88 92 ARG A N 1
ATOM 684 C CA . ARG A 1 92 ? -2.380 -2.044 3.787 1.00 95.88 92 ARG A CA 1
ATOM 685 C C . ARG A 1 92 ? -1.536 -0.875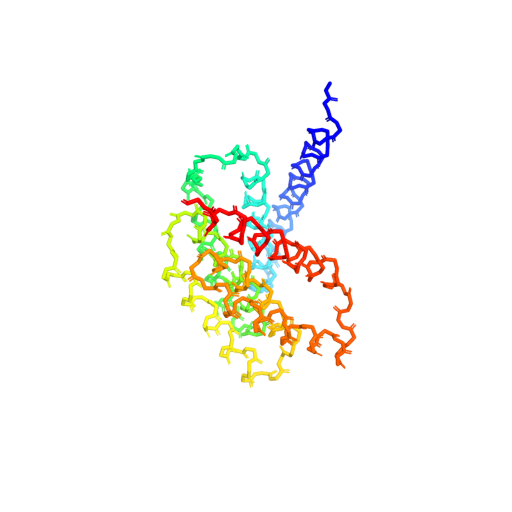 4.297 1.00 95.88 92 ARG A C 1
ATOM 687 O O . ARG A 1 92 ? -1.087 -0.045 3.502 1.00 95.88 92 ARG A O 1
ATOM 694 N N . GLY A 1 93 ? -1.353 -0.814 5.615 1.00 97.12 93 GLY A N 1
ATOM 695 C CA . GLY A 1 93 ? -0.519 0.189 6.268 1.00 97.12 93 GLY A CA 1
ATOM 696 C C . GLY A 1 93 ? 0.953 -0.013 5.938 1.00 97.12 93 GLY A C 1
ATOM 697 O O . GLY A 1 93 ? 1.614 0.932 5.519 1.00 97.12 93 GLY A O 1
ATOM 698 N N . LEU A 1 94 ? 1.432 -1.256 6.039 1.00 98.31 94 LEU A N 1
ATOM 699 C CA . LEU A 1 94 ? 2.826 -1.617 5.766 1.00 98.31 94 LEU A CA 1
ATOM 700 C C . LEU A 1 94 ? 3.225 -1.364 4.309 1.00 98.31 94 LEU A C 1
ATOM 702 O O . LEU A 1 94 ? 4.264 -0.762 4.072 1.00 98.31 94 LEU A O 1
ATOM 706 N N . LEU A 1 95 ? 2.367 -1.710 3.342 1.00 97.81 95 LEU A N 1
ATOM 707 C CA . LEU A 1 95 ? 2.581 -1.375 1.929 1.00 97.81 95 LEU A CA 1
ATOM 708 C C . LEU A 1 95 ? 2.720 0.136 1.714 1.00 97.81 95 LEU A C 1
ATOM 710 O O . LEU A 1 95 ? 3.561 0.590 0.952 1.00 97.81 95 LEU A O 1
ATOM 714 N N . THR A 1 96 ? 1.888 0.940 2.378 1.00 96.56 96 THR A N 1
ATOM 715 C CA . THR A 1 96 ? 1.957 2.403 2.232 1.00 96.56 96 THR A CA 1
ATOM 716 C C . THR A 1 96 ? 3.231 2.954 2.881 1.00 96.56 96 THR A C 1
ATOM 718 O O . THR A 1 96 ? 3.907 3.797 2.293 1.00 96.56 96 THR A O 1
ATOM 721 N N . ARG A 1 97 ? 3.597 2.444 4.064 1.00 97.19 97 ARG A N 1
ATOM 722 C CA . ARG A 1 97 ? 4.810 2.858 4.774 1.00 97.19 97 ARG A CA 1
ATOM 723 C C . ARG A 1 97 ? 6.086 2.434 4.051 1.00 97.19 97 ARG A C 1
ATOM 725 O O . ARG A 1 97 ? 7.046 3.193 4.076 1.00 97.19 97 ARG A O 1
ATOM 732 N N . SER A 1 98 ? 6.096 1.295 3.358 1.00 97.44 98 SER A N 1
ATOM 733 C CA . SER A 1 98 ? 7.259 0.884 2.567 1.00 97.44 98 SER A CA 1
ATOM 734 C C . SER A 1 98 ? 7.522 1.859 1.420 1.00 97.44 98 SER A C 1
ATOM 736 O O . SER A 1 98 ? 8.656 2.281 1.238 1.00 97.44 98 SER A O 1
ATOM 738 N N . TRP A 1 99 ? 6.477 2.304 0.709 1.00 94.69 99 TRP A N 1
ATOM 739 C CA . TRP A 1 99 ? 6.602 3.366 -0.296 1.00 94.69 99 TRP A CA 1
ATOM 740 C C . TRP A 1 99 ? 7.161 4.653 0.294 1.00 94.69 99 TRP A C 1
ATOM 742 O O . TRP A 1 99 ? 8.097 5.225 -0.258 1.00 94.69 99 TRP A O 1
ATOM 752 N N . PHE A 1 100 ? 6.588 5.084 1.418 1.00 93.25 100 PHE A N 1
ATOM 753 C CA . PHE A 1 100 ? 7.036 6.263 2.144 1.00 93.25 100 PHE A CA 1
ATOM 754 C C . PHE A 1 100 ? 8.529 6.177 2.479 1.00 93.25 100 PHE A C 1
ATOM 756 O O . PHE A 1 100 ? 9.302 7.069 2.147 1.00 93.25 100 PHE A O 1
ATOM 763 N N . ARG A 1 101 ? 8.940 5.063 3.084 1.00 93.62 101 ARG A N 1
ATOM 764 C CA . ARG A 1 101 ? 10.320 4.818 3.489 1.00 93.62 101 ARG A CA 1
ATOM 765 C C . ARG A 1 101 ? 11.272 4.807 2.301 1.00 93.62 101 ARG A C 1
ATOM 767 O O . ARG A 1 101 ? 12.313 5.450 2.373 1.00 93.62 101 ARG A O 1
ATOM 774 N N . THR A 1 102 ? 10.906 4.175 1.185 1.00 91.94 102 THR A N 1
ATOM 775 C CA . THR A 1 102 ? 11.738 4.199 -0.025 1.00 91.94 102 THR A CA 1
ATOM 776 C C . THR A 1 102 ? 11.935 5.619 -0.556 1.00 91.94 102 THR A C 1
ATOM 778 O O . THR A 1 102 ? 13.063 5.991 -0.868 1.00 91.94 102 THR A O 1
ATOM 781 N N . VAL A 1 103 ? 10.886 6.448 -0.624 1.00 87.56 103 VAL A N 1
ATOM 782 C CA . VAL A 1 103 ? 11.030 7.818 -1.161 1.00 87.56 103 VAL A CA 1
ATOM 783 C C . VAL A 1 103 ? 11.800 8.758 -0.231 1.00 87.56 103 VAL A C 1
ATOM 785 O O . VAL A 1 103 ? 12.390 9.727 -0.709 1.00 87.56 103 VAL A O 1
ATOM 788 N N . THR A 1 104 ? 11.850 8.449 1.068 1.00 87.25 104 THR A N 1
ATOM 789 C CA . THR A 1 104 ? 12.683 9.149 2.058 1.00 87.25 104 THR A CA 1
ATOM 790 C C . THR A 1 104 ? 14.065 8.511 2.258 1.00 87.25 104 THR A C 1
ATOM 792 O O . THR A 1 104 ? 14.833 8.986 3.090 1.00 87.25 104 THR A O 1
ATOM 795 N N . GLY A 1 105 ? 14.405 7.449 1.516 1.00 88.62 105 GLY A N 1
ATOM 796 C CA . GLY A 1 105 ? 15.722 6.797 1.547 1.00 88.62 105 GLY A CA 1
ATOM 797 C C . GLY A 1 105 ? 15.935 5.730 2.635 1.00 88.62 105 GLY A C 1
ATOM 798 O O . GLY A 1 105 ? 17.061 5.277 2.818 1.00 88.62 105 GLY A O 1
ATOM 799 N N . ASP A 1 106 ? 14.890 5.299 3.343 1.00 92.31 106 ASP A N 1
ATOM 800 C CA . ASP A 1 106 ? 14.913 4.190 4.312 1.00 92.31 106 ASP A CA 1
ATOM 801 C C . ASP A 1 106 ? 14.561 2.846 3.638 1.00 92.31 106 ASP A C 1
ATOM 803 O O . ASP A 1 106 ? 13.529 2.226 3.899 1.00 92.31 106 ASP A O 1
ATOM 807 N N . GLU A 1 107 ? 15.413 2.385 2.720 1.00 93.06 107 GLU A N 1
ATOM 808 C CA . GLU A 1 107 ? 15.176 1.133 1.980 1.00 93.06 107 GLU A CA 1
ATOM 809 C C . GLU A 1 107 ? 15.092 -0.093 2.909 1.00 93.06 107 GLU A C 1
ATOM 811 O O . GLU A 1 107 ? 14.199 -0.927 2.756 1.00 93.06 107 GLU A O 1
ATOM 816 N N . ALA A 1 108 ? 15.950 -0.171 3.932 1.00 95.81 108 ALA A N 1
ATOM 817 C CA . ALA A 1 108 ? 15.955 -1.280 4.891 1.00 95.81 108 ALA A CA 1
ATOM 818 C C . ALA A 1 108 ? 14.653 -1.351 5.709 1.00 95.81 108 ALA A C 1
ATOM 820 O O . ALA A 1 108 ? 14.107 -2.435 5.959 1.00 95.81 108 ALA A O 1
ATOM 821 N N . GLY A 1 109 ? 14.113 -0.198 6.113 1.00 96.94 109 GLY A N 1
ATOM 822 C CA . GLY A 1 109 ? 12.806 -0.134 6.746 1.00 96.94 109 GLY A CA 1
ATOM 823 C C . GLY A 1 109 ? 11.676 -0.526 5.790 1.00 96.94 109 GLY A C 1
ATOM 824 O O . GLY A 1 109 ? 10.714 -1.165 6.223 1.00 96.94 109 GLY A O 1
ATOM 825 N N . ALA A 1 110 ? 11.769 -0.183 4.504 1.00 97.19 110 ALA A N 1
ATOM 826 C CA . ALA A 1 110 ? 10.783 -0.592 3.505 1.00 97.19 110 ALA A CA 1
ATOM 827 C C . ALA A 1 110 ? 10.767 -2.118 3.299 1.00 97.19 110 ALA A C 1
ATOM 829 O O . ALA A 1 110 ? 9.692 -2.721 3.270 1.00 97.19 110 ALA A O 1
ATOM 830 N N . GLU A 1 111 ? 11.939 -2.756 3.225 1.00 97.06 111 GLU A N 1
ATOM 831 C CA . GLU A 1 111 ? 12.062 -4.218 3.155 1.00 97.06 111 GLU A CA 1
ATOM 832 C C . GLU A 1 111 ? 11.470 -4.900 4.392 1.00 97.06 111 GLU A C 1
ATOM 834 O O . GLU A 1 111 ? 10.715 -5.867 4.269 1.00 97.06 111 GLU A O 1
ATOM 839 N N . THR A 1 112 ? 11.758 -4.361 5.581 1.00 98.38 112 THR A N 1
ATOM 840 C CA . THR A 1 112 ? 11.224 -4.875 6.851 1.00 98.38 112 THR A CA 1
ATOM 841 C C . THR A 1 112 ? 9.693 -4.842 6.866 1.00 98.38 112 THR A C 1
ATOM 843 O O . THR A 1 112 ? 9.056 -5.827 7.243 1.00 98.38 112 THR A O 1
ATOM 846 N N . ASP A 1 113 ? 9.089 -3.742 6.405 1.00 98.56 113 ASP A N 1
ATOM 847 C CA . ASP A 1 113 ? 7.631 -3.604 6.336 1.00 98.56 113 ASP A CA 1
ATOM 848 C C . ASP A 1 113 ? 7.001 -4.615 5.368 1.00 98.56 113 ASP A C 1
ATOM 850 O O . ASP A 1 113 ? 5.962 -5.210 5.669 1.00 98.56 113 ASP A O 1
ATOM 854 N N . LEU A 1 114 ? 7.632 -4.848 4.215 1.00 98.56 114 LEU A N 1
ATOM 855 C CA . LEU A 1 114 ? 7.143 -5.804 3.219 1.00 98.56 114 LEU A CA 1
ATOM 856 C C . LEU A 1 114 ? 7.312 -7.257 3.671 1.00 98.56 114 LEU A C 1
ATOM 858 O O . LEU A 1 114 ? 6.433 -8.078 3.405 1.00 98.56 114 LEU A O 1
ATOM 862 N N . ALA A 1 115 ? 8.389 -7.576 4.390 1.00 98.44 115 ALA A N 1
ATOM 863 C CA . ALA A 1 115 ? 8.592 -8.892 4.989 1.00 98.44 115 ALA A CA 1
ATOM 864 C C . ALA A 1 115 ? 7.540 -9.196 6.071 1.00 98.44 115 ALA A C 1
ATOM 866 O O . ALA A 1 115 ? 6.983 -10.299 6.119 1.00 98.44 115 ALA A O 1
ATOM 867 N N . GLU A 1 116 ? 7.209 -8.211 6.909 1.00 98.25 116 GLU A N 1
ATOM 868 C CA . GLU A 1 116 ? 6.128 -8.342 7.887 1.00 98.25 116 GLU A CA 1
ATOM 869 C C . GLU A 1 116 ? 4.767 -8.520 7.196 1.00 98.25 116 GLU A C 1
ATOM 871 O O . GLU A 1 116 ? 4.009 -9.434 7.536 1.00 98.25 116 GLU A O 1
ATOM 876 N N . ALA A 1 117 ? 4.469 -7.700 6.182 1.00 98.50 117 ALA A N 1
ATOM 877 C CA . ALA A 1 117 ? 3.233 -7.811 5.413 1.00 98.50 117 ALA A CA 1
ATOM 878 C C . ALA A 1 117 ? 3.095 -9.193 4.754 1.00 98.50 117 ALA A C 1
ATOM 880 O O . ALA A 1 117 ? 2.007 -9.776 4.775 1.00 98.50 117 ALA A O 1
ATOM 881 N N . TRP A 1 118 ? 4.193 -9.737 4.216 1.00 98.25 118 TRP A N 1
ATOM 882 C CA . TRP A 1 118 ? 4.228 -11.080 3.639 1.00 98.25 118 TRP A CA 1
ATOM 883 C C . TRP A 1 118 ? 3.916 -12.150 4.680 1.00 98.25 118 TRP A C 1
ATOM 885 O O . TRP A 1 118 ? 3.048 -12.986 4.445 1.00 98.25 118 TRP A O 1
ATOM 895 N N . THR A 1 119 ? 4.558 -12.080 5.848 1.00 97.94 119 THR A N 1
ATOM 896 C CA . THR A 1 119 ? 4.347 -13.031 6.952 1.00 97.94 119 THR A CA 1
ATOM 897 C C . THR A 1 119 ? 2.874 -13.090 7.363 1.00 97.94 119 THR A C 1
ATOM 899 O O . THR A 1 119 ? 2.311 -14.168 7.548 1.00 97.94 119 THR A O 1
ATOM 902 N N . ILE A 1 120 ? 2.217 -11.930 7.452 1.00 97.62 120 ILE A N 1
ATOM 903 C CA . ILE A 1 120 ? 0.785 -11.841 7.761 1.00 97.62 120 ILE A CA 1
ATOM 904 C C . ILE A 1 120 ? -0.064 -12.450 6.640 1.00 97.62 120 ILE A C 1
ATOM 906 O O . ILE A 1 120 ? -0.992 -13.215 6.911 1.00 97.62 120 ILE A O 1
ATOM 910 N N . ALA A 1 121 ? 0.227 -12.094 5.388 1.00 97.62 121 ALA A N 1
ATOM 911 C CA . ALA A 1 121 ? -0.557 -12.538 4.245 1.00 97.62 121 ALA A CA 1
ATOM 912 C C . ALA A 1 121 ? -0.438 -14.054 4.019 1.00 97.62 121 ALA A C 1
ATOM 914 O O . ALA A 1 121 ? -1.440 -14.709 3.741 1.00 97.62 121 ALA A O 1
ATOM 915 N N . GLU A 1 122 ? 0.757 -14.619 4.183 1.00 96.69 122 GLU A N 1
ATOM 916 C CA . GLU A 1 122 ? 1.009 -16.057 4.084 1.00 96.69 122 GLU A CA 1
ATOM 917 C C . GLU A 1 122 ? 0.359 -16.834 5.237 1.00 96.69 122 GLU A C 1
ATOM 919 O O . GLU A 1 122 ? -0.289 -17.852 5.000 1.00 96.69 122 GLU A O 1
ATOM 924 N N . GLY A 1 123 ? 0.458 -16.329 6.473 1.00 95.00 123 GLY A N 1
ATOM 925 C CA . GLY A 1 123 ? -0.165 -16.963 7.638 1.00 95.00 123 GLY A CA 1
ATOM 926 C C . GLY A 1 123 ? -1.700 -16.925 7.632 1.00 95.00 123 GLY A C 1
ATOM 927 O O . GLY A 1 123 ? -2.337 -17.789 8.234 1.00 95.00 123 GLY A O 1
ATOM 928 N N . GLY A 1 124 ? -2.304 -15.937 6.963 1.00 90.88 124 GLY A N 1
ATOM 929 C CA . GLY A 1 124 ? -3.755 -15.733 6.874 1.00 90.88 124 GLY A CA 1
ATOM 930 C C . GLY A 1 124 ? -4.407 -16.167 5.554 1.00 90.88 124 GLY A C 1
ATOM 931 O O . GLY A 1 124 ? -5.480 -15.658 5.235 1.00 90.88 124 GLY A O 1
ATOM 932 N N . PRO A 1 125 ? -3.814 -17.128 4.830 1.00 90.25 125 PRO A N 1
ATOM 933 C CA . PRO A 1 125 ? -3.945 -17.351 3.375 1.00 90.25 125 PRO A CA 1
ATOM 934 C C . PRO A 1 125 ? -4.603 -16.205 2.583 1.00 90.25 125 PRO A C 1
ATOM 936 O O . PRO A 1 125 ? -5.736 -16.317 2.115 1.00 90.25 125 PRO A O 1
ATOM 939 N N . MET A 1 126 ? -3.894 -15.081 2.439 1.00 96.00 126 MET A N 1
ATOM 940 C CA . MET A 1 126 ? -4.399 -13.847 1.824 1.00 96.00 126 MET A CA 1
ATOM 941 C C . MET A 1 126 ? -3.762 -13.569 0.447 1.00 96.00 126 MET A C 1
ATOM 943 O O . MET A 1 126 ? -2.954 -12.642 0.310 1.00 96.00 126 MET A O 1
ATOM 947 N N . PRO A 1 127 ? -4.128 -14.310 -0.612 1.00 96.88 127 PRO A N 1
ATOM 948 C CA . PRO A 1 127 ? -3.438 -14.243 -1.901 1.00 96.88 127 PRO A CA 1
ATOM 949 C C . PRO A 1 127 ? -3.527 -12.877 -2.588 1.00 96.88 127 PRO A C 1
ATOM 951 O O . PRO A 1 127 ? -2.594 -12.463 -3.271 1.00 96.88 127 PRO A O 1
ATOM 954 N N . LEU A 1 128 ? -4.610 -12.126 -2.359 1.00 97.44 128 LEU A N 1
ATOM 955 C CA . LEU A 1 128 ? -4.748 -10.774 -2.909 1.00 97.44 128 LEU A CA 1
ATOM 956 C C . LEU A 1 128 ? -3.730 -9.802 -2.297 1.00 97.44 128 LEU A C 1
ATOM 958 O O . LEU A 1 128 ? -3.188 -8.950 -2.998 1.00 97.44 128 LEU A O 1
ATOM 962 N N . PHE A 1 129 ? -3.435 -9.949 -1.001 1.00 97.75 129 PHE A N 1
ATOM 963 C CA . PHE A 1 129 ? -2.380 -9.169 -0.359 1.00 97.75 129 PHE A CA 1
ATOM 964 C C . PHE A 1 129 ? -0.996 -9.635 -0.794 1.00 97.75 129 PHE A C 1
ATOM 966 O O . PHE A 1 129 ? -0.139 -8.790 -1.020 1.00 97.75 129 PHE A O 1
ATOM 973 N N . GLN A 1 130 ? -0.779 -10.940 -0.976 1.00 98.50 130 GLN A N 1
ATOM 974 C CA . GLN A 1 130 ? 0.477 -11.445 -1.539 1.00 98.50 130 GLN A CA 1
ATOM 975 C C . GLN A 1 130 ? 0.743 -10.850 -2.931 1.00 98.50 130 GLN A C 1
ATOM 977 O O . GLN A 1 130 ? 1.859 -10.410 -3.193 1.00 98.50 130 GLN A O 1
ATOM 982 N N . ALA A 1 131 ? -0.280 -10.750 -3.789 1.00 98.31 131 ALA A N 1
ATOM 983 C CA . ALA A 1 131 ? -0.164 -10.079 -5.083 1.00 98.31 131 ALA A CA 1
ATOM 984 C C . ALA A 1 131 ? 0.203 -8.590 -4.935 1.00 98.31 131 ALA A C 1
ATOM 986 O O . ALA A 1 131 ? 1.160 -8.138 -5.560 1.00 98.31 131 ALA A O 1
ATOM 987 N N . ASP A 1 132 ? -0.496 -7.842 -4.071 1.00 98.12 132 ASP A N 1
ATOM 988 C CA . ASP A 1 132 ? -0.205 -6.419 -3.820 1.00 98.12 132 ASP A CA 1
ATOM 989 C C . ASP A 1 132 ? 1.229 -6.203 -3.269 1.00 98.12 132 ASP A C 1
ATO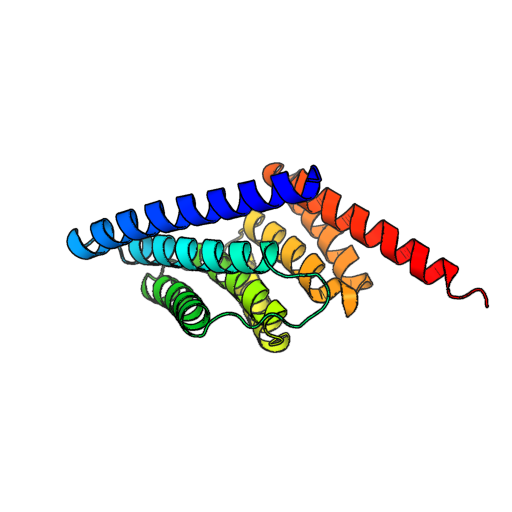M 991 O O . ASP A 1 132 ? 1.905 -5.239 -3.644 1.00 98.12 132 ASP A O 1
ATOM 995 N N . ILE A 1 133 ? 1.721 -7.108 -2.412 1.00 98.38 133 ILE A N 1
ATOM 996 C CA . ILE A 1 133 ? 3.090 -7.084 -1.866 1.00 98.38 133 ILE A CA 1
ATOM 997 C C . ILE A 1 133 ? 4.127 -7.330 -2.959 1.00 98.38 133 ILE A C 1
ATOM 999 O O . ILE A 1 133 ? 5.098 -6.582 -3.040 1.00 98.38 133 ILE A O 1
ATOM 1003 N N . LEU A 1 134 ? 3.922 -8.329 -3.820 1.00 98.31 134 LEU A N 1
ATOM 1004 C CA . LEU A 1 134 ? 4.845 -8.635 -4.917 1.00 98.31 134 LEU A CA 1
ATOM 1005 C C . LEU A 1 134 ? 4.912 -7.496 -5.938 1.00 98.31 134 LEU A C 1
ATOM 1007 O O . LEU A 1 134 ? 6.003 -7.115 -6.353 1.00 98.31 134 LEU A O 1
ATOM 1011 N N . LEU A 1 135 ? 3.769 -6.896 -6.289 1.00 97.75 135 LEU A N 1
ATOM 1012 C CA . LEU A 1 135 ? 3.734 -5.708 -7.151 1.00 97.75 135 LEU A CA 1
ATOM 1013 C C . LEU A 1 135 ? 4.507 -4.540 -6.529 1.00 97.75 135 LEU A C 1
ATOM 1015 O O . LEU A 1 135 ? 5.283 -3.871 -7.211 1.00 97.75 135 LEU A O 1
ATOM 1019 N N . THR A 1 136 ? 4.339 -4.325 -5.223 1.00 96.81 136 THR A N 1
ATOM 1020 C CA . THR A 1 136 ? 5.046 -3.265 -4.493 1.00 96.81 136 THR A CA 1
ATOM 1021 C C . THR A 1 136 ? 6.549 -3.529 -4.442 1.00 96.81 136 THR A C 1
ATOM 1023 O O . THR A 1 136 ? 7.331 -2.637 -4.761 1.00 96.81 136 THR A O 1
ATOM 1026 N N . ARG A 1 137 ? 6.964 -4.758 -4.112 1.00 96.50 137 ARG A N 1
ATOM 1027 C CA . ARG A 1 137 ? 8.375 -5.157 -4.043 1.00 96.50 137 ARG A CA 1
ATOM 1028 C C . ARG A 1 137 ? 9.069 -4.988 -5.392 1.00 96.50 137 ARG A C 1
ATOM 1030 O O . ARG A 1 137 ? 10.104 -4.329 -5.463 1.00 96.50 137 ARG A O 1
ATOM 1037 N N . ALA A 1 138 ? 8.439 -5.476 -6.462 1.00 95.56 138 ALA A N 1
ATOM 1038 C CA . ALA A 1 138 ? 8.942 -5.325 -7.821 1.00 95.56 138 ALA A CA 1
ATOM 1039 C C . ALA A 1 138 ? 9.128 -3.858 -8.218 1.00 95.56 138 ALA A C 1
ATOM 1041 O O . ALA A 1 138 ? 10.047 -3.541 -8.963 1.00 95.56 138 ALA A O 1
ATOM 1042 N N . ARG A 1 139 ? 8.262 -2.959 -7.739 1.00 92.75 139 ARG A N 1
ATOM 1043 C CA . ARG A 1 139 ? 8.310 -1.542 -8.103 1.00 92.75 139 ARG A CA 1
ATOM 1044 C C . ARG A 1 139 ? 9.332 -0.745 -7.301 1.00 92.75 139 ARG A C 1
ATOM 1046 O O . ARG A 1 139 ? 9.950 0.152 -7.864 1.00 92.75 139 ARG A O 1
ATOM 1053 N N . LEU A 1 140 ? 9.496 -1.060 -6.017 1.00 92.44 140 LEU A N 1
ATOM 1054 C CA . LEU A 1 140 ? 10.413 -0.349 -5.124 1.00 92.44 140 LEU A CA 1
ATOM 1055 C C . LEU A 1 140 ? 11.868 -0.774 -5.320 1.00 92.44 140 LEU A C 1
ATOM 1057 O O . LEU A 1 140 ? 12.742 0.086 -5.348 1.00 92.44 140 LEU A O 1
ATOM 1061 N N . PHE A 1 141 ? 12.119 -2.073 -5.497 1.00 90.19 141 PHE A N 1
ATOM 1062 C CA . PHE A 1 141 ? 13.481 -2.619 -5.484 1.00 90.19 141 PHE A CA 1
ATOM 1063 C C .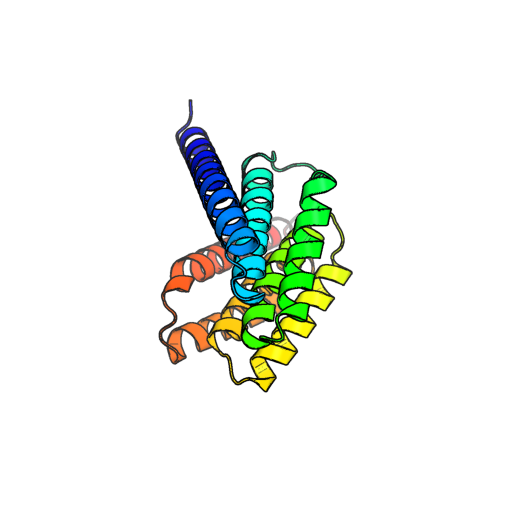 PHE A 1 141 ? 13.975 -3.093 -6.842 1.00 90.19 141 PHE A C 1
ATOM 1065 O O . PHE A 1 141 ? 15.007 -3.758 -6.935 1.00 90.19 141 PHE A O 1
ATOM 1072 N N . PHE A 1 142 ? 13.265 -2.744 -7.919 1.00 86.88 142 PHE A N 1
ATOM 1073 C CA . PHE A 1 142 ? 13.760 -3.041 -9.257 1.00 86.88 142 PHE A CA 1
ATOM 1074 C C . PHE A 1 142 ? 15.210 -2.568 -9.469 1.00 86.88 142 PHE A C 1
ATOM 1076 O O . PHE A 1 142 ? 15.941 -3.322 -10.113 1.00 86.88 142 PHE A O 1
ATOM 1083 N N . PRO A 1 143 ? 15.633 -1.340 -9.055 1.00 86.06 143 PRO A N 1
ATOM 1084 C CA . PRO A 1 143 ? 16.936 -0.828 -9.477 1.00 86.06 143 PRO A CA 1
ATOM 1085 C C . PRO A 1 143 ? 18.070 -1.673 -8.908 1.00 86.06 143 PRO A C 1
ATOM 1087 O O . PRO A 1 143 ? 19.113 -1.811 -9.542 1.00 86.06 143 PRO A O 1
ATOM 1090 N N . GLN A 1 144 ? 17.840 -2.237 -7.722 1.00 87.75 144 GLN A N 1
ATOM 1091 C CA . GLN A 1 144 ? 18.785 -3.058 -6.986 1.00 87.75 144 GLN A CA 1
ATOM 1092 C C . GLN A 1 144 ? 18.694 -4.537 -7.394 1.00 87.75 144 GLN A C 1
ATOM 1094 O O . GLN A 1 144 ? 19.729 -5.191 -7.512 1.00 87.75 144 GLN A O 1
ATOM 1099 N N . ASP A 1 145 ? 17.489 -5.059 -7.658 1.00 90.25 145 ASP A N 1
ATOM 1100 C CA . ASP A 1 145 ? 17.270 -6.460 -8.039 1.00 90.25 145 ASP A CA 1
ATOM 1101 C C . ASP A 1 145 ? 16.261 -6.636 -9.199 1.00 90.25 145 ASP A C 1
ATOM 1103 O O . ASP A 1 145 ? 15.095 -7.009 -9.006 1.00 90.25 145 ASP A O 1
ATOM 1107 N N . PRO A 1 146 ? 16.703 -6.441 -10.457 1.00 90.81 146 PRO A N 1
ATOM 1108 C CA . PRO A 1 146 ? 15.852 -6.651 -11.626 1.00 90.81 146 PRO A CA 1
ATOM 1109 C C . PRO A 1 146 ? 15.382 -8.102 -11.808 1.00 90.81 146 PRO A C 1
ATOM 1111 O O . PRO A 1 146 ? 14.350 -8.338 -12.441 1.00 90.81 146 PRO A O 1
ATOM 1114 N N . ALA A 1 147 ? 16.149 -9.086 -11.328 1.00 91.50 147 ALA A N 1
ATOM 1115 C CA . ALA A 1 147 ? 15.807 -10.499 -11.470 1.00 91.50 147 ALA A CA 1
ATOM 1116 C C . ALA A 1 147 ? 14.711 -10.894 -10.471 1.00 91.50 147 ALA A C 1
ATOM 1118 O O . ALA A 1 147 ? 13.720 -11.511 -10.873 1.00 91.50 147 ALA A O 1
ATOM 1119 N N . GLY A 1 148 ? 14.846 -10.473 -9.211 1.00 94.19 148 GLY A N 1
ATOM 1120 C CA . GLY A 1 148 ? 13.814 -10.605 -8.187 1.00 94.19 148 GLY A CA 1
ATOM 1121 C C . GLY A 1 148 ? 12.527 -9.894 -8.583 1.00 94.19 148 GLY A C 1
ATOM 1122 O O . GLY A 1 148 ? 11.470 -10.518 -8.573 1.00 94.19 148 GLY A O 1
ATOM 1123 N N . ALA A 1 149 ? 12.609 -8.656 -9.083 1.00 94.81 149 ALA A N 1
ATOM 1124 C CA . ALA A 1 149 ? 11.432 -7.933 -9.569 1.00 94.81 149 ALA A CA 1
ATOM 1125 C C . ALA A 1 149 ? 10.684 -8.693 -10.683 1.00 94.81 149 ALA A C 1
ATOM 1127 O O . ALA A 1 149 ? 9.455 -8.731 -10.700 1.00 94.81 149 ALA A O 1
ATOM 1128 N N . ARG A 1 150 ? 11.393 -9.363 -11.604 1.00 95.00 150 ARG A N 1
ATOM 1129 C CA . ARG A 1 150 ? 10.755 -10.211 -12.632 1.00 95.00 150 ARG A CA 1
ATOM 1130 C C . ARG A 1 150 ? 10.075 -11.439 -12.035 1.00 95.00 150 ARG A C 1
ATOM 1132 O O . ARG A 1 150 ? 8.975 -11.786 -12.467 1.00 95.00 150 ARG A O 1
ATOM 1139 N N . ALA A 1 151 ? 10.723 -12.102 -11.079 1.00 96.69 151 ALA A N 1
ATOM 1140 C CA . ALA A 1 151 ? 10.136 -13.243 -10.381 1.00 96.69 151 ALA A CA 1
ATOM 1141 C C . ALA A 1 151 ? 8.865 -12.830 -9.619 1.00 96.69 151 ALA A C 1
ATOM 1143 O O . ALA A 1 151 ? 7.861 -13.545 -9.654 1.00 96.69 151 ALA A O 1
ATOM 1144 N N . ASP A 1 152 ? 8.881 -11.641 -9.021 1.00 97.94 152 ASP A N 1
ATOM 1145 C CA . ASP A 1 152 ? 7.748 -11.066 -8.306 1.00 97.94 152 ASP A CA 1
ATOM 1146 C C . ASP A 1 152 ? 6.567 -10.796 -9.210 1.00 97.94 152 ASP A C 1
ATOM 1148 O O . ASP A 1 152 ? 5.462 -11.234 -8.900 1.00 97.94 152 ASP A O 1
ATOM 1152 N N . LEU A 1 153 ? 6.786 -10.130 -10.346 1.00 97.75 153 LEU A N 1
ATOM 1153 C CA . LEU A 1 153 ? 5.705 -9.865 -11.293 1.00 97.75 153 LEU A CA 1
ATOM 1154 C C . LEU A 1 153 ? 5.123 -11.160 -11.863 1.00 97.75 153 LEU A C 1
ATOM 1156 O O . LEU A 1 153 ? 3.904 -11.273 -11.987 1.00 97.75 153 LEU A O 1
ATOM 1160 N N . LEU A 1 154 ? 5.959 -12.169 -12.139 1.00 98.00 154 LEU A N 1
ATOM 1161 C CA . LEU A 1 154 ? 5.476 -13.480 -12.574 1.00 98.00 154 LEU A CA 1
ATOM 1162 C C . LEU A 1 154 ? 4.582 -14.125 -11.506 1.00 98.00 154 LEU A C 1
ATOM 1164 O O . LEU A 1 154 ? 3.516 -14.654 -11.827 1.00 98.00 154 LEU A O 1
ATOM 1168 N N . LYS A 1 155 ? 4.993 -14.082 -10.234 1.00 98.38 155 LYS A N 1
ATOM 1169 C CA . LYS A 1 155 ? 4.203 -14.658 -9.144 1.00 98.38 155 LYS A CA 1
ATOM 1170 C C . LYS A 1 155 ? 2.939 -13.843 -8.855 1.00 98.38 155 LYS A C 1
ATOM 1172 O O . LYS A 1 155 ? 1.888 -14.435 -8.614 1.00 98.38 155 LYS A O 1
ATOM 1177 N N . ALA A 1 156 ? 3.012 -12.516 -8.932 1.00 98.38 156 ALA A N 1
ATOM 1178 C CA . ALA A 1 156 ? 1.863 -11.626 -8.805 1.00 98.38 156 ALA A CA 1
ATOM 1179 C C . ALA A 1 156 ? 0.827 -11.919 -9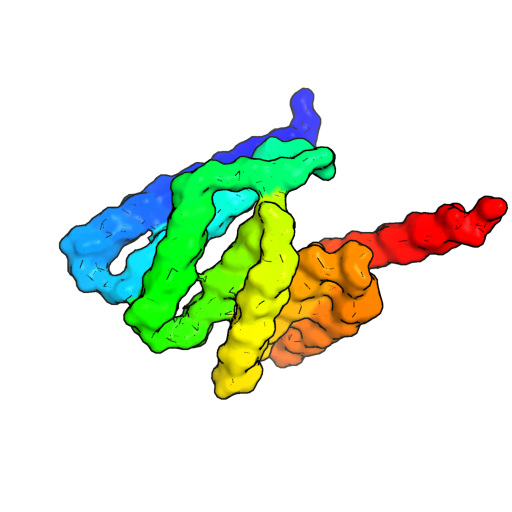.894 1.00 98.38 156 ALA A C 1
ATOM 1181 O O . ALA A 1 156 ? -0.349 -12.069 -9.580 1.00 98.38 156 ALA A O 1
ATOM 1182 N N . ARG A 1 157 ? 1.267 -12.090 -11.147 1.00 98.50 157 ARG A N 1
ATOM 1183 C CA . ARG A 1 157 ? 0.417 -12.489 -12.276 1.00 98.50 157 ARG A CA 1
ATOM 1184 C C . ARG A 1 157 ? -0.325 -13.792 -12.000 1.00 98.50 157 ARG A C 1
ATOM 1186 O O . ARG A 1 157 ? -1.539 -13.832 -12.143 1.00 98.50 157 ARG A O 1
ATOM 1193 N N . GLN A 1 158 ? 0.386 -14.823 -11.541 1.00 98.44 158 GLN A N 1
ATOM 1194 C CA . GLN A 1 158 ? -0.236 -16.104 -11.186 1.00 98.44 158 GLN A CA 1
ATOM 1195 C C . GLN A 1 158 ? -1.334 -15.930 -10.132 1.00 98.44 158 GLN A C 1
ATOM 1197 O O . GLN A 1 158 ? -2.435 -16.432 -10.321 1.00 98.44 158 GLN A O 1
ATOM 1202 N N . LEU A 1 159 ? -1.054 -15.190 -9.054 1.00 98.31 159 LEU A N 1
ATOM 1203 C CA . LEU A 1 159 ? -2.036 -14.932 -7.996 1.00 98.31 159 LEU A CA 1
ATOM 1204 C C . LEU A 1 159 ? -3.226 -14.101 -8.498 1.00 98.31 159 LEU A C 1
ATOM 1206 O O . LEU A 1 159 ? -4.360 -14.337 -8.083 1.00 98.31 159 LEU A O 1
ATOM 1210 N N . ILE A 1 160 ? -2.985 -13.133 -9.384 1.00 98.31 160 ILE A N 1
ATOM 1211 C CA . ILE A 1 160 ? -4.038 -12.308 -9.980 1.00 98.31 160 ILE A CA 1
ATOM 1212 C C . ILE A 1 160 ? -4.971 -13.162 -10.837 1.00 98.31 160 ILE A C 1
ATOM 1214 O O . ILE A 1 160 ? -6.185 -13.092 -10.647 1.00 98.31 160 ILE A O 1
ATOM 1218 N N . ASP A 1 161 ? -4.414 -13.987 -11.722 1.00 98.06 161 ASP A N 1
ATOM 1219 C CA . ASP A 1 161 ? -5.183 -14.843 -12.626 1.00 98.06 161 ASP A CA 1
ATOM 1220 C C . ASP A 1 161 ? -5.946 -15.931 -11.853 1.00 98.06 161 ASP A C 1
ATOM 1222 O O . ASP A 1 161 ? -7.136 -16.144 -12.086 1.00 98.06 161 ASP A O 1
ATOM 1226 N N . GLU A 1 162 ? -5.291 -16.586 -10.889 1.00 98.12 162 GLU A N 1
ATOM 1227 C CA . GLU A 1 162 ? -5.877 -17.665 -10.084 1.00 98.12 162 GLU A CA 1
ATOM 1228 C C . GLU A 1 162 ? -7.066 -17.187 -9.238 1.00 98.12 162 GLU A C 1
ATOM 1230 O O . GLU A 1 162 ? -8.066 -17.896 -9.109 1.00 98.12 162 GLU A O 1
ATOM 1235 N N . HIS A 1 163 ? -6.986 -15.975 -8.682 1.00 97.50 163 HIS A N 1
ATOM 1236 C CA . HIS A 1 163 ? -8.005 -15.438 -7.777 1.00 97.50 163 HIS A CA 1
ATOM 1237 C C . HIS A 1 163 ? -8.922 -14.384 -8.416 1.00 97.50 163 HIS A C 1
ATOM 1239 O O . HIS A 1 163 ? -9.729 -13.772 -7.712 1.00 97.50 163 HIS A O 1
ATOM 1245 N N . GLY A 1 164 ? -8.820 -14.161 -9.731 1.00 97.19 164 GLY A N 1
ATOM 1246 C CA . GLY A 1 164 ? -9.645 -13.194 -10.463 1.00 97.19 164 GLY A CA 1
ATOM 1247 C C . GLY A 1 164 ? -9.433 -11.740 -10.024 1.00 97.19 164 GLY A C 1
ATOM 1248 O O . GLY A 1 164 ? -10.365 -10.932 -10.044 1.00 97.19 164 GLY A O 1
ATOM 1249 N N . TYR A 1 165 ? -8.222 -11.383 -9.588 1.00 97.19 165 TYR A N 1
ATOM 1250 C CA . TYR A 1 165 ? -7.899 -10.077 -9.001 1.00 97.19 165 TYR A CA 1
ATOM 1251 C C . TYR A 1 165 ? -7.570 -8.997 -10.046 1.00 97.19 165 TYR A C 1
ATOM 1253 O O . TYR A 1 165 ? -6.656 -8.188 -9.879 1.00 97.19 165 TYR A O 1
ATOM 1261 N N . HIS A 1 166 ? -8.363 -8.937 -11.115 1.00 96.06 166 HIS A N 1
ATOM 1262 C CA . HIS A 1 166 ? -8.097 -8.134 -12.318 1.00 96.06 166 HIS A CA 1
ATOM 1263 C C . HIS A 1 166 ? -8.068 -6.612 -12.104 1.00 96.06 166 HIS A C 1
ATOM 1265 O O . HIS A 1 166 ? -7.688 -5.850 -12.991 1.00 96.06 166 HIS A O 1
ATOM 1271 N N . ARG A 1 167 ? -8.392 -6.125 -10.896 1.00 96.44 167 ARG A N 1
ATOM 1272 C CA . ARG A 1 167 ? -8.188 -4.710 -10.537 1.00 96.44 167 ARG A CA 1
ATOM 1273 C C . ARG A 1 167 ? -6.715 -4.281 -10.614 1.00 96.44 167 ARG A C 1
ATOM 1275 O O . ARG A 1 167 ? -6.446 -3.083 -10.598 1.00 96.44 167 ARG A O 1
ATOM 1282 N N . ARG A 1 168 ? -5.782 -5.241 -10.616 1.00 97.38 168 ARG A N 1
ATOM 1283 C CA . ARG A 1 168 ? -4.331 -5.021 -10.674 1.00 97.38 168 ARG A CA 1
ATOM 1284 C C . ARG A 1 168 ? -3.719 -5.204 -12.054 1.00 97.38 168 ARG A C 1
ATOM 1286 O O . ARG A 1 168 ? -2.530 -4.943 -12.196 1.00 97.38 168 ARG A O 1
ATOM 1293 N N . ASP A 1 169 ? -4.506 -5.549 -13.071 1.00 97.12 169 ASP A N 1
ATOM 1294 C CA . ASP A 1 169 ? -3.985 -5.794 -14.421 1.00 97.12 169 ASP A CA 1
ATOM 1295 C C . ASP A 1 169 ? -3.247 -4.575 -14.985 1.00 97.12 169 ASP A C 1
ATOM 1297 O O . ASP A 1 169 ? -2.173 -4.718 -15.564 1.00 97.12 169 ASP A O 1
ATOM 1301 N N . GLY A 1 170 ? -3.781 -3.367 -14.766 1.00 96.25 170 GLY A N 1
ATOM 1302 C CA . GLY A 1 170 ? -3.126 -2.129 -15.196 1.00 96.25 170 GLY A CA 1
ATOM 1303 C C . GLY A 1 170 ? -1.785 -1.895 -14.497 1.00 96.25 170 GLY A C 1
ATOM 1304 O O . GLY A 1 170 ? -0.792 -1.595 -15.148 1.00 96.25 170 GLY A O 1
ATOM 1305 N N . GLU A 1 171 ? -1.735 -2.101 -13.180 1.00 94.81 171 GLU A N 1
ATOM 1306 C CA . GLU A 1 171 ? -0.510 -1.936 -12.389 1.00 94.81 171 GLU A CA 1
ATOM 1307 C C . GLU A 1 171 ? 0.567 -2.959 -12.774 1.00 94.81 171 GLU A C 1
ATOM 1309 O O . GLU A 1 171 ? 1.738 -2.604 -12.917 1.00 94.81 171 GLU A O 1
ATOM 1314 N N . LEU A 1 172 ? 0.163 -4.213 -12.993 1.00 96.88 172 LEU A N 1
ATOM 1315 C CA . LEU A 1 172 ? 1.038 -5.281 -13.464 1.00 96.88 172 LEU A CA 1
ATOM 1316 C C . LEU A 1 172 ? 1.591 -4.974 -14.862 1.00 96.88 172 LEU A C 1
ATOM 1318 O O . LEU A 1 172 ? 2.799 -5.063 -15.075 1.00 96.88 172 LEU A O 1
ATOM 1322 N N . ALA A 1 173 ? 0.726 -4.578 -15.800 1.00 96.44 173 ALA A N 1
ATOM 1323 C CA . ALA A 1 173 ? 1.128 -4.243 -17.163 1.00 96.44 173 ALA A CA 1
ATOM 1324 C C . ALA A 1 173 ? 2.098 -3.053 -17.200 1.00 96.44 173 ALA A C 1
ATOM 1326 O O . ALA A 1 173 ? 3.090 -3.093 -17.930 1.00 96.44 173 ALA A O 1
ATOM 1327 N N . ASP A 1 174 ? 1.853 -2.022 -16.389 1.00 93.38 174 ASP A N 1
ATOM 1328 C CA . ASP A 1 174 ? 2.751 -0.874 -16.263 1.00 93.38 174 ASP A CA 1
ATOM 1329 C C . ASP A 1 174 ? 4.133 -1.296 -15.746 1.00 93.38 174 ASP A C 1
ATOM 1331 O O . ASP A 1 174 ? 5.152 -0.900 -16.321 1.00 93.38 174 ASP A O 1
ATOM 1335 N N . ALA A 1 175 ? 4.182 -2.130 -14.702 1.00 92.44 175 ALA A N 1
ATOM 1336 C CA . ALA A 1 175 ? 5.433 -2.621 -14.128 1.00 92.44 175 ALA A CA 1
ATOM 1337 C C . ALA A 1 175 ? 6.226 -3.495 -15.119 1.00 92.44 175 ALA A C 1
ATOM 1339 O O . ALA A 1 175 ? 7.434 -3.311 -15.290 1.00 92.44 175 ALA A O 1
ATOM 1340 N N . GLU A 1 176 ? 5.555 -4.400 -15.834 1.00 92.94 176 GLU A N 1
ATOM 1341 C CA . GLU A 1 176 ? 6.180 -5.248 -16.856 1.00 92.94 176 GLU A CA 1
ATOM 1342 C C . GLU A 1 176 ? 6.686 -4.439 -18.055 1.00 92.94 176 GLU A C 1
ATOM 1344 O O . GLU A 1 176 ? 7.805 -4.653 -18.534 1.00 92.94 176 GLU A O 1
ATOM 1349 N N . ALA A 1 177 ? 5.886 -3.485 -18.540 1.00 91.56 177 ALA A N 1
ATOM 1350 C CA . ALA A 1 177 ? 6.279 -2.611 -19.638 1.00 91.56 177 ALA A CA 1
ATOM 1351 C C . ALA A 1 177 ? 7.504 -1.774 -19.262 1.00 91.56 177 ALA A C 1
ATOM 1353 O O . ALA A 1 177 ? 8.392 -1.560 -20.090 1.00 91.56 177 ALA A O 1
ATOM 1354 N N . TRP A 1 178 ? 7.555 -1.309 -18.017 1.00 85.12 178 TRP A N 1
ATOM 1355 C CA . TRP A 1 178 ? 8.659 -0.531 -17.488 1.00 85.12 178 TRP A CA 1
ATOM 1356 C C . TRP A 1 178 ? 9.945 -1.385 -17.370 1.00 85.12 178 TRP A C 1
ATOM 1358 O O . TRP A 1 178 ? 10.976 -0.989 -17.921 1.00 85.12 178 TRP A O 1
ATOM 1368 N N . LEU A 1 179 ? 9.873 -2.627 -16.864 1.00 81.69 179 LEU A N 1
ATOM 1369 C CA . LEU A 1 179 ? 10.997 -3.588 -16.898 1.00 81.69 179 LEU A CA 1
ATOM 1370 C C . LEU A 1 179 ? 11.487 -3.902 -18.322 1.00 81.69 179 LEU A C 1
ATOM 1372 O O . LEU A 1 179 ? 12.690 -4.047 -18.565 1.00 81.69 179 LEU A O 1
ATOM 1376 N N . GLY A 1 180 ? 10.563 -4.006 -19.278 1.00 82.38 180 GLY A N 1
ATOM 1377 C CA . GLY A 1 180 ? 10.882 -4.262 -20.681 1.00 82.38 180 GLY A CA 1
ATOM 1378 C C . GLY A 1 180 ? 11.657 -3.127 -21.358 1.00 82.38 180 GLY A C 1
ATOM 1379 O O . GLY A 1 180 ? 12.416 -3.391 -22.292 1.00 82.38 180 GLY A O 1
ATOM 1380 N N . ARG A 1 181 ? 11.493 -1.874 -20.908 1.00 82.00 181 ARG A N 1
ATOM 1381 C CA . ARG A 1 181 ? 12.245 -0.715 -21.427 1.00 82.00 181 ARG A CA 1
ATOM 1382 C C . ARG A 1 181 ? 13.680 -0.714 -20.911 1.00 82.00 181 ARG A C 1
ATOM 1384 O O . ARG A 1 181 ? 14.605 -0.673 -21.718 1.00 82.00 181 ARG A O 1
ATOM 1391 N N . ILE A 1 182 ? 13.861 -0.882 -19.603 1.00 71.25 182 ILE A N 1
ATOM 1392 C CA . ILE A 1 182 ? 15.187 -0.879 -18.967 1.00 71.25 182 ILE A CA 1
ATOM 1393 C C . ILE A 1 182 ? 16.069 -2.019 -19.488 1.00 71.25 182 ILE A C 1
ATOM 1395 O O . ILE A 1 182 ? 17.242 -1.813 -19.791 1.00 71.25 182 ILE A O 1
ATOM 1399 N N . GLY A 1 183 ? 15.502 -3.216 -19.688 1.00 67.19 183 GLY A N 1
ATOM 1400 C CA . GLY A 1 183 ? 16.249 -4.337 -20.268 1.00 67.19 183 GLY A CA 1
ATOM 1401 C C . GLY A 1 183 ? 16.789 -4.063 -21.680 1.00 67.19 183 GLY A C 1
ATOM 1402 O O . GLY A 1 183 ? 17.815 -4.622 -22.056 1.00 67.19 183 GLY A O 1
ATOM 1403 N N . LYS A 1 184 ? 16.129 -3.194 -22.458 1.00 66.25 184 LYS A N 1
ATOM 1404 C CA . LYS A 1 184 ? 16.583 -2.789 -23.799 1.00 66.25 184 LYS A CA 1
ATOM 1405 C C . LYS A 1 184 ? 17.635 -1.683 -23.746 1.00 66.25 184 LYS A C 1
ATOM 1407 O O . LYS A 1 184 ? 18.535 -1.679 -24.577 1.00 66.25 184 LYS A O 1
ATOM 1412 N N . GLU A 1 185 ? 17.533 -0.764 -22.790 1.00 61.62 185 GLU A N 1
ATOM 1413 C CA . GLU A 1 185 ? 18.509 0.316 -22.594 1.00 61.62 185 GLU A CA 1
ATOM 1414 C C . GLU A 1 185 ? 19.850 -0.224 -22.078 1.00 61.62 185 GLU A C 1
ATOM 1416 O O . GLU A 1 185 ? 20.893 0.126 -22.625 1.00 61.62 185 GLU A O 1
ATOM 1421 N N . GLY A 1 186 ? 19.833 -1.166 -21.128 1.00 58.44 186 GLY A N 1
ATOM 1422 C CA . GLY A 1 186 ? 21.050 -1.834 -20.647 1.00 58.44 186 GLY A CA 1
ATOM 1423 C C . GLY A 1 186 ? 21.757 -2.682 -21.714 1.00 58.44 186 GLY A C 1
ATOM 1424 O O . GLY A 1 186 ? 22.981 -2.735 -21.741 1.00 58.44 186 GLY A O 1
ATOM 1425 N N . ALA A 1 187 ? 21.007 -3.293 -22.639 1.00 52.53 187 ALA A N 1
ATOM 1426 C CA . ALA A 1 187 ? 21.579 -4.051 -23.756 1.00 52.53 187 ALA A CA 1
ATOM 1427 C C . ALA A 1 187 ? 22.220 -3.156 -24.832 1.00 52.53 187 ALA A C 1
ATOM 1429 O O . ALA A 1 187 ? 23.110 -3.602 -25.545 1.00 52.53 187 ALA A O 1
ATOM 1430 N N . ARG A 1 188 ? 21.781 -1.896 -24.950 1.00 50.38 188 ARG A N 1
ATOM 1431 C CA . ARG A 1 188 ? 22.264 -0.947 -25.965 1.00 50.38 188 ARG A CA 1
ATOM 1432 C C . ARG A 1 188 ? 23.491 -0.146 -25.515 1.00 50.38 188 ARG A C 1
ATOM 1434 O O . ARG A 1 188 ? 24.194 0.382 -26.363 1.00 50.38 188 ARG A O 1
ATOM 1441 N N . GLY A 1 189 ? 23.742 -0.055 -24.207 1.00 48.56 189 GLY A N 1
ATOM 1442 C CA . GLY A 1 189 ? 24.919 0.608 -23.626 1.00 48.56 189 GLY A CA 1
ATOM 1443 C C . GLY A 1 189 ? 26.124 -0.308 -23.372 1.00 48.56 189 GLY A C 1
ATOM 1444 O O . GLY A 1 189 ? 27.125 0.161 -22.848 1.00 48.56 189 GLY A O 1
ATOM 1445 N N . GLY A 1 190 ? 26.026 -1.603 -23.696 1.00 43.31 190 GLY A N 1
ATOM 1446 C CA . GLY A 1 190 ? 27.109 -2.588 -23.547 1.00 43.31 190 GLY A CA 1
ATOM 1447 C C . GLY A 1 190 ? 27.846 -2.937 -24.847 1.00 43.31 190 GLY A C 1
ATOM 1448 O O . GLY A 1 190 ? 28.616 -3.893 -24.854 1.00 43.31 190 GLY A O 1
ATOM 1449 N N . GLU A 1 191 ? 27.582 -2.213 -25.940 1.00 40.59 191 GLU A N 1
ATOM 1450 C CA . GLU A 1 191 ? 28.209 -2.409 -27.261 1.00 40.59 191 GLU A CA 1
ATOM 1451 C C . GLU A 1 191 ? 29.235 -1.311 -27.634 1.00 40.59 191 GLU A C 1
ATOM 1453 O O . GLU A 1 191 ? 29.628 -1.219 -28.797 1.00 40.59 191 GLU A O 1
ATOM 1458 N N . GLU A 1 192 ? 29.712 -0.509 -26.674 1.00 35.00 192 GLU A N 1
ATOM 1459 C CA . GLU A 1 192 ? 30.838 0.436 -26.855 1.00 35.00 192 GLU A CA 1
ATOM 1460 C C . GLU A 1 192 ? 32.065 0.018 -26.034 1.00 35.00 192 GLU A C 1
ATOM 1462 O O . GLU A 1 192 ? 33.192 0.133 -26.572 1.00 35.00 192 GLU A O 1
#

Secondary structure (DSSP, 8-state):
--HHHHHHHHHHHHHHHHHHHHHHHHHHHHHTT--HHHHHHHHHHHHHHHHHHHHHHS-TTS-----HHHHHHHHHHHHHHHHTT-GGGHHHHHHHHHHHHHHTT-HHHHHHHHHHHHHHHHHTT-HHHHHHHHHHHHHHSTTT-HHHHHHHHHHHHHHHHHHT-GGGHHHHHHHHHHHHHHHHHHHHSS--

Organism: NCBI:txid2126335

Foldseek 3Di:
DDPLVVVLVVLLVVLVVLLVVLVVQLVCCVVVVHQLVSNLVSLLSNLLSQLSNQVSPDDPDDQGDRDPVSLVSLVVSLVSVVVSVPLVCNLSSLLSVLSVCLSNPNNVSSVVSLVSQCVSCVVVVNLLSLLSSLLSCLVRCCVPPVPSSVVSLVSSVVSCVVVVVCVCVVSSVVSVVVSVVVVVVVVVVVPD